Protein AF-A0A7S2AB24-F1 (afdb_monomer)

Secondary structure (DSSP, 8-state):
---------------------------PPPPP-----PPPPTTTHHHHHHHHHHHHHHHHHHHHHHS----TT-----S------TT--S-EEEEEE-STTSSHHHHHHHHHHHH--BEEESBGGGS-B-TTT--B-BSSTT-TT--EEES-BTTBPBPSSEEEEEE--SS--SS--HHHH---HHHHHHHHTEEEEEPPGGG-SSTT-EEEEE--STTEEEEEEEE--HHHHHHHHHHHHHHHHHHTT-HHHHHHS-SSHHHHHHHHHHHHS-HHHHHHHTT-TTS-HHHHHHHTT-TTHHHHHHHHHHHHHHHHHHHHTT--EEEEETTHHHH-HHHHHHHHHHHTT-----S-PPPP-TT---

Structure (mmCIF, N/CA/C/O backbone):
data_AF-A0A7S2AB24-F1
#
_entry.id   AF-A0A7S2AB24-F1
#
loop_
_atom_site.group_PDB
_atom_site.id
_atom_site.type_symbol
_atom_site.label_atom_id
_atom_site.label_alt_id
_atom_site.label_comp_id
_atom_site.label_asym_id
_atom_site.label_entity_id
_atom_site.label_seq_id
_atom_site.pdbx_PDB_ins_code
_atom_site.Cartn_x
_atom_site.Cartn_y
_atom_site.Cartn_z
_atom_site.occupancy
_atom_site.B_iso_or_equiv
_atom_site.auth_seq_id
_atom_site.auth_comp_id
_atom_site.auth_asym_id
_atom_site.auth_atom_id
_atom_site.pdbx_PDB_model_num
ATOM 1 N N . MET A 1 1 ? 54.469 40.241 -31.984 1.00 41.75 1 MET A N 1
ATOM 2 C CA . MET A 1 1 ? 53.320 40.675 -31.162 1.00 41.75 1 MET A CA 1
ATOM 3 C C . MET A 1 1 ? 52.350 39.513 -31.095 1.00 41.75 1 MET A C 1
ATOM 5 O O . MET A 1 1 ? 51.548 39.322 -31.994 1.00 41.75 1 MET A O 1
ATOM 9 N N . THR A 1 2 ? 52.522 38.675 -30.083 1.00 35.00 2 THR A N 1
ATOM 10 C CA . THR A 1 2 ? 51.755 37.452 -29.835 1.00 35.00 2 THR A CA 1
ATOM 11 C C . THR A 1 2 ? 51.445 37.469 -28.350 1.00 35.00 2 THR A C 1
ATOM 13 O O . THR A 1 2 ? 52.372 37.430 -27.543 1.00 35.00 2 THR A O 1
ATOM 16 N N . ALA A 1 3 ? 50.170 37.615 -28.002 1.00 33.69 3 ALA A N 1
ATOM 17 C CA . ALA A 1 3 ? 49.705 37.566 -26.627 1.00 33.69 3 ALA A CA 1
ATOM 18 C C . ALA A 1 3 ? 48.627 36.490 -26.521 1.00 33.69 3 ALA A C 1
ATOM 20 O O . ALA A 1 3 ? 47.534 36.600 -27.074 1.00 33.69 3 ALA A O 1
ATOM 21 N N . ASP A 1 4 ? 49.050 35.440 -25.840 1.00 35.59 4 ASP A N 1
ATOM 22 C CA . ASP A 1 4 ? 48.325 34.293 -25.335 1.00 35.59 4 ASP A CA 1
ATOM 23 C C . ASP A 1 4 ? 47.433 34.724 -24.155 1.00 35.59 4 ASP A C 1
ATOM 25 O O . ASP A 1 4 ? 47.842 35.545 -23.330 1.00 35.59 4 ASP A O 1
ATOM 29 N N . ALA A 1 5 ? 46.211 34.198 -24.072 1.00 34.75 5 ALA A N 1
ATOM 30 C CA . ALA A 1 5 ? 45.335 34.387 -22.917 1.00 34.75 5 ALA A CA 1
ATOM 31 C C . ALA A 1 5 ? 44.372 33.203 -22.781 1.00 34.75 5 ALA A C 1
ATOM 33 O O . ALA A 1 5 ? 43.212 33.227 -23.196 1.00 34.75 5 ALA A O 1
ATOM 34 N N . SER A 1 6 ? 44.888 32.161 -22.142 1.00 35.66 6 SER A N 1
ATOM 35 C CA . SER A 1 6 ? 44.135 31.070 -21.543 1.00 35.66 6 SER A CA 1
ATOM 36 C C . SER A 1 6 ? 43.173 31.587 -20.458 1.00 35.66 6 SER A C 1
ATOM 38 O O . SER A 1 6 ? 43.560 32.265 -19.506 1.00 35.66 6 SER A O 1
ATOM 40 N N . ARG A 1 7 ? 41.884 31.240 -20.565 1.00 33.69 7 ARG A N 1
ATOM 41 C CA . ARG A 1 7 ? 40.912 31.356 -19.464 1.00 33.69 7 ARG A CA 1
ATOM 42 C C . ARG A 1 7 ? 40.372 29.974 -19.123 1.00 33.69 7 ARG A C 1
ATOM 44 O O . ARG A 1 7 ? 39.563 29.406 -19.849 1.00 33.69 7 ARG A O 1
ATOM 51 N N . GLY A 1 8 ? 40.842 29.450 -17.992 1.00 30.25 8 GLY A N 1
ATOM 52 C CA . GLY A 1 8 ? 40.359 28.216 -17.384 1.00 30.25 8 GLY A CA 1
ATOM 53 C C . GLY A 1 8 ? 38.910 28.350 -16.914 1.00 30.25 8 GLY A C 1
ATOM 54 O O . GLY A 1 8 ? 38.596 29.141 -16.024 1.00 30.25 8 GLY A O 1
ATOM 55 N N . GLY A 1 9 ? 38.024 27.551 -17.506 1.00 30.45 9 GLY A N 1
ATOM 56 C CA . GLY A 1 9 ? 36.652 27.379 -17.045 1.00 30.45 9 GLY A CA 1
ATOM 57 C C . GLY A 1 9 ? 36.600 26.461 -15.824 1.00 30.45 9 GLY A C 1
ATOM 58 O O . GLY A 1 9 ? 36.839 25.259 -15.930 1.00 30.45 9 GLY A O 1
ATOM 59 N N . ARG A 1 10 ? 36.251 27.012 -14.657 1.00 30.80 10 ARG A N 1
ATOM 60 C CA . ARG A 1 10 ? 35.850 26.230 -13.476 1.00 30.80 10 ARG A CA 1
ATOM 61 C C . ARG A 1 10 ? 34.541 25.495 -13.780 1.00 30.80 10 ARG A C 1
ATOM 63 O O . ARG A 1 10 ? 33.471 26.098 -13.742 1.00 30.80 10 ARG A O 1
ATOM 70 N N . ARG A 1 11 ? 34.618 24.184 -14.020 1.00 33.00 11 ARG A N 1
ATOM 71 C CA . ARG A 1 11 ? 33.475 23.270 -13.890 1.00 33.00 11 ARG A CA 1
ATOM 72 C C . ARG A 1 11 ? 33.098 23.188 -12.407 1.00 33.00 11 ARG A C 1
ATOM 74 O O . ARG A 1 11 ? 33.853 22.633 -11.616 1.00 33.00 11 ARG A O 1
ATOM 81 N N . ARG A 1 12 ? 31.949 23.749 -12.020 1.00 34.03 12 ARG A N 1
ATOM 82 C CA . ARG A 1 12 ? 31.283 23.380 -10.763 1.00 34.03 12 ARG A CA 1
ATOM 83 C C . ARG A 1 12 ? 30.490 22.106 -11.035 1.00 34.03 12 ARG A C 1
ATOM 85 O O . ARG A 1 12 ? 29.458 22.162 -11.696 1.00 34.03 12 ARG A O 1
ATOM 92 N N . GLY A 1 13 ? 31.020 20.972 -10.584 1.00 30.39 13 GLY A N 1
ATOM 93 C CA . GLY A 1 13 ? 30.235 19.753 -10.423 1.00 30.39 13 GLY A CA 1
ATOM 94 C C . GLY A 1 13 ? 29.205 19.994 -9.325 1.00 30.39 13 GLY A C 1
ATOM 95 O O . GLY A 1 13 ? 29.573 20.376 -8.218 1.00 30.39 13 GLY A O 1
ATOM 96 N N . ASN A 1 14 ? 27.930 19.845 -9.668 1.00 31.27 14 ASN A N 1
ATOM 97 C CA . ASN A 1 14 ? 26.818 19.880 -8.728 1.00 31.27 14 ASN A CA 1
ATOM 98 C C . ASN A 1 14 ? 26.352 18.432 -8.546 1.00 31.27 14 ASN A C 1
ATOM 100 O O . ASN A 1 14 ? 25.356 18.010 -9.127 1.00 31.27 14 ASN A O 1
ATOM 104 N N . ASP A 1 15 ? 27.133 17.678 -7.780 1.00 33.81 15 ASP A N 1
ATOM 105 C CA . ASP A 1 15 ? 26.698 16.418 -7.191 1.00 33.81 15 ASP A CA 1
ATOM 106 C C . ASP A 1 15 ? 26.194 16.682 -5.768 1.00 33.81 15 ASP A C 1
ATOM 108 O O . ASP A 1 15 ? 26.673 17.588 -5.088 1.00 33.81 15 ASP A O 1
ATOM 112 N N . GLN A 1 16 ? 25.279 15.818 -5.325 1.00 26.83 16 GLN A N 1
ATOM 113 C CA . GLN A 1 16 ? 24.801 15.632 -3.948 1.00 26.83 16 GLN A CA 1
ATOM 114 C C . GLN A 1 16 ? 23.612 16.495 -3.497 1.00 26.83 16 GLN A C 1
ATOM 116 O O . GLN A 1 16 ? 23.711 17.343 -2.617 1.00 26.83 16 GLN A O 1
ATOM 121 N N . TYR A 1 17 ? 22.418 16.123 -3.966 1.00 30.14 17 TYR A N 1
ATOM 122 C CA . TYR A 1 17 ? 21.308 15.950 -3.023 1.00 30.14 17 TYR A CA 1
ATOM 123 C C . TYR A 1 17 ? 21.332 14.499 -2.543 1.00 30.14 17 TYR A C 1
ATOM 125 O O . TYR A 1 17 ? 20.733 13.614 -3.150 1.00 30.14 17 TYR A O 1
ATOM 133 N N . ALA A 1 18 ? 22.081 14.251 -1.469 1.00 26.05 18 ALA A N 1
ATOM 134 C CA . ALA A 1 18 ? 21.908 13.035 -0.694 1.00 26.05 18 ALA A CA 1
ATOM 135 C C . ALA A 1 18 ? 20.551 13.129 0.032 1.00 26.05 18 ALA A C 1
ATOM 137 O O . ALA A 1 18 ? 20.278 14.156 0.662 1.00 26.05 18 ALA A O 1
ATOM 138 N N . PRO A 1 19 ? 19.676 12.112 -0.043 1.00 28.16 19 PRO A N 1
ATOM 139 C CA . PRO A 1 19 ? 18.530 12.046 0.849 1.00 28.16 19 PRO A CA 1
ATOM 140 C C . PRO A 1 19 ? 19.052 11.968 2.285 1.00 28.16 19 PRO A C 1
ATOM 142 O O . PRO A 1 19 ? 19.913 11.141 2.582 1.00 28.16 19 PRO A O 1
ATOM 145 N N . VAL A 1 20 ? 18.546 12.838 3.162 1.00 25.62 20 VAL A N 1
ATOM 146 C CA . VAL A 1 20 ? 18.823 12.783 4.602 1.00 25.62 20 VAL A CA 1
ATOM 147 C C . VAL A 1 20 ? 18.409 11.393 5.096 1.00 25.62 20 VAL A C 1
ATOM 149 O O . VAL A 1 20 ? 17.220 11.067 5.032 1.00 25.62 20 VAL A O 1
ATOM 152 N N . PRO A 1 21 ? 19.344 10.546 5.558 1.00 25.00 21 PRO A N 1
ATOM 153 C CA . PRO A 1 21 ? 18.971 9.301 6.191 1.00 25.00 21 PRO A CA 1
ATOM 154 C C . PRO A 1 21 ? 18.402 9.656 7.564 1.00 25.00 21 PRO A C 1
ATOM 156 O O . PRO A 1 21 ? 19.099 10.204 8.414 1.00 25.00 21 PRO A O 1
ATOM 159 N N . LEU A 1 22 ? 17.127 9.351 7.796 1.00 27.42 22 LEU A N 1
ATOM 160 C CA . LEU A 1 22 ? 16.610 9.235 9.157 1.00 27.42 22 LEU A CA 1
ATOM 161 C C . LEU A 1 22 ? 17.201 7.949 9.756 1.00 27.42 22 LEU A C 1
ATOM 163 O O . LEU A 1 22 ? 16.581 6.887 9.717 1.00 27.42 22 LEU A O 1
ATOM 167 N N . SER A 1 23 ? 18.446 8.027 10.227 1.00 24.42 23 SER A N 1
ATOM 168 C CA . SER A 1 23 ? 19.046 7.014 11.092 1.00 24.42 23 SER A CA 1
ATOM 169 C C . SER A 1 23 ? 18.511 7.216 12.507 1.00 24.42 23 SER A C 1
ATOM 171 O O . SER A 1 23 ? 18.748 8.255 13.121 1.00 24.42 23 SER A O 1
ATOM 173 N N . PHE A 1 24 ? 17.774 6.228 13.002 1.00 32.47 24 PHE A N 1
ATOM 174 C CA . PHE A 1 24 ? 17.407 6.104 14.406 1.00 32.47 24 PHE A CA 1
ATOM 175 C C . PHE A 1 24 ? 18.359 5.094 15.044 1.00 32.47 24 PHE A C 1
ATOM 177 O O . PHE A 1 24 ? 18.167 3.894 14.865 1.00 32.47 24 PHE A O 1
ATOM 184 N N . ASP A 1 25 ? 19.355 5.597 15.767 1.00 28.02 25 ASP A N 1
ATOM 185 C CA . ASP A 1 25 ? 20.083 4.847 16.786 1.00 28.02 25 ASP A CA 1
ATOM 186 C C . ASP A 1 25 ? 19.692 5.433 18.146 1.00 28.02 25 ASP A C 1
ATOM 188 O O . ASP A 1 25 ? 19.727 6.650 18.332 1.00 28.02 25 ASP A O 1
ATOM 192 N N . GLY A 1 26 ? 19.315 4.564 19.083 1.00 28.84 26 GLY A N 1
ATOM 193 C CA . GLY A 1 26 ? 19.158 4.913 20.494 1.00 28.84 26 GLY A CA 1
ATOM 194 C C . GLY A 1 26 ? 17.727 4.843 21.012 1.00 28.84 26 GLY A C 1
ATOM 195 O O . GLY A 1 26 ? 17.044 5.857 21.091 1.00 28.84 26 GLY A O 1
ATOM 196 N N . PHE A 1 27 ? 17.314 3.655 21.455 1.00 30.20 27 PHE A N 1
ATOM 197 C CA . PHE A 1 27 ? 16.401 3.533 22.590 1.00 30.20 27 PHE A CA 1
ATOM 198 C C . PHE A 1 27 ? 16.855 2.363 23.458 1.00 30.20 27 PHE A C 1
ATOM 200 O O . PHE A 1 27 ? 16.601 1.198 23.153 1.00 30.20 27 PHE A O 1
ATOM 207 N N . ASP A 1 28 ? 17.561 2.715 24.530 1.00 31.20 28 ASP A N 1
ATOM 208 C CA . ASP A 1 28 ? 17.815 1.840 25.663 1.00 31.20 28 ASP A CA 1
ATOM 209 C C . ASP A 1 28 ? 16.526 1.624 26.462 1.00 31.20 28 ASP A C 1
ATOM 211 O O . ASP A 1 28 ? 15.709 2.525 26.667 1.00 31.20 28 ASP A O 1
ATOM 215 N N . ASN A 1 29 ? 16.374 0.384 26.907 1.00 33.16 29 ASN A N 1
ATOM 216 C CA . ASN A 1 29 ? 15.261 -0.162 27.668 1.00 33.16 29 ASN A CA 1
ATOM 217 C C . ASN A 1 29 ? 15.357 0.304 29.138 1.00 33.16 29 ASN A C 1
ATOM 219 O O . ASN A 1 29 ? 16.353 -0.036 29.786 1.00 33.16 29 ASN A O 1
ATOM 223 N N . PRO A 1 30 ? 14.379 1.019 29.733 1.00 36.97 30 PRO A N 1
ATOM 224 C CA . PR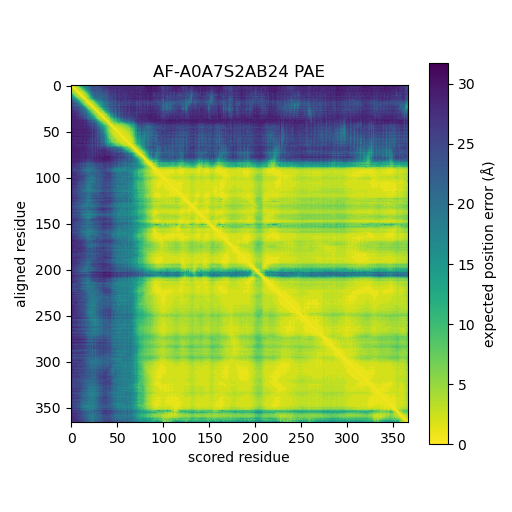O A 1 30 ? 14.367 1.206 31.172 1.00 36.97 30 PRO A CA 1
ATOM 225 C C . PRO A 1 30 ? 13.626 0.065 31.872 1.00 36.97 30 PRO A C 1
ATOM 227 O O . PRO A 1 30 ? 12.543 -0.371 31.485 1.00 36.97 30 PRO A O 1
ATOM 230 N N . ALA A 1 31 ? 14.277 -0.396 32.933 1.00 30.09 31 ALA A N 1
ATOM 231 C CA . ALA A 1 31 ? 13.913 -1.503 33.789 1.00 30.09 31 ALA A CA 1
ATOM 232 C C . ALA A 1 31 ? 12.520 -1.390 34.435 1.00 30.09 31 ALA A C 1
ATOM 234 O O . ALA A 1 31 ? 12.014 -0.313 34.750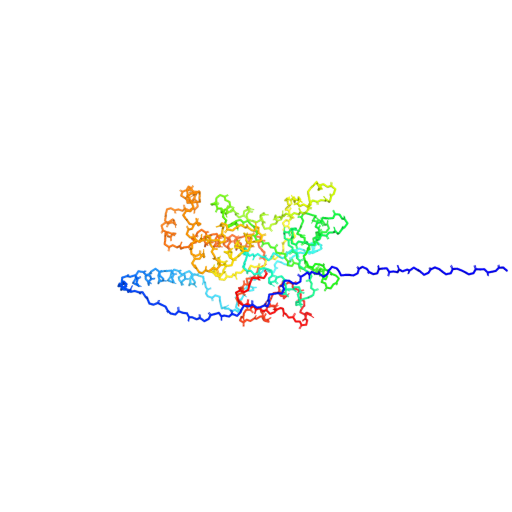 1.00 30.09 31 ALA A O 1
ATOM 235 N N . ALA A 1 32 ? 11.959 -2.571 34.691 1.00 32.56 32 ALA A N 1
ATOM 236 C CA . ALA A 1 32 ? 10.699 -2.811 35.370 1.00 32.56 32 ALA A CA 1
ATOM 237 C C . ALA A 1 32 ? 10.655 -2.225 36.792 1.00 32.56 32 ALA A C 1
ATOM 239 O O . ALA A 1 32 ? 11.527 -2.490 37.619 1.00 32.56 32 ALA A O 1
ATOM 240 N N . ALA A 1 33 ? 9.564 -1.523 37.104 1.00 32.28 33 ALA A N 1
ATOM 241 C CA . ALA A 1 33 ? 9.160 -1.199 38.466 1.00 32.28 33 ALA A CA 1
ATOM 242 C C . ALA A 1 33 ? 7.835 -1.909 38.781 1.00 32.28 33 ALA A C 1
ATOM 244 O O . ALA A 1 33 ? 6.785 -1.577 38.235 1.00 32.28 33 ALA A O 1
ATOM 245 N N . GLN A 1 34 ? 7.896 -2.901 39.671 1.00 35.62 34 GLN A N 1
ATOM 246 C CA . GLN A 1 34 ? 6.728 -3.557 40.256 1.00 35.62 34 GLN A CA 1
ATOM 247 C C . GLN A 1 34 ? 6.034 -2.615 41.249 1.00 35.62 34 GLN A C 1
ATOM 249 O O . GLN A 1 34 ? 6.667 -2.125 42.186 1.00 35.62 34 GLN A O 1
ATOM 254 N N . ARG A 1 35 ? 4.715 -2.433 41.115 1.00 33.94 35 ARG A N 1
ATOM 255 C CA . ARG A 1 35 ? 3.838 -2.042 42.229 1.00 33.94 35 ARG A CA 1
ATOM 256 C C . ARG A 1 35 ? 2.545 -2.846 42.183 1.00 33.94 35 ARG A C 1
ATOM 258 O O . ARG A 1 35 ? 1.879 -2.909 41.156 1.00 33.94 35 ARG A O 1
ATOM 265 N N . GLY A 1 36 ? 2.243 -3.478 43.315 1.00 35.31 36 GLY A N 1
ATOM 266 C CA . GLY A 1 36 ? 1.047 -4.277 43.536 1.00 35.31 36 GLY A CA 1
ATOM 267 C C . GLY A 1 36 ? -0.203 -3.429 43.769 1.00 35.31 36 GLY A C 1
ATOM 268 O O . GLY A 1 36 ? -0.140 -2.335 44.327 1.00 35.31 36 GLY A O 1
ATOM 269 N N . GLY A 1 37 ? -1.341 -3.988 43.367 1.00 32.69 37 GLY A N 1
ATOM 270 C CA . GLY A 1 37 ? -2.686 -3.495 43.641 1.00 32.69 37 GLY A CA 1
ATOM 271 C C . GLY A 1 37 ? -3.657 -4.676 43.663 1.00 32.69 37 GLY A C 1
ATOM 272 O O . GLY A 1 37 ? -3.516 -5.609 42.878 1.00 32.69 37 GLY A O 1
ATOM 273 N N . ALA A 1 38 ? -4.566 -4.668 44.635 1.00 35.28 38 ALA A N 1
ATOM 274 C CA . ALA A 1 38 ? -5.347 -5.809 45.100 1.00 35.28 38 ALA A CA 1
ATOM 275 C C . ALA A 1 38 ? -6.353 -6.380 44.081 1.00 35.28 38 ALA A C 1
ATOM 277 O O . ALA A 1 38 ? -6.929 -5.673 43.258 1.00 35.28 38 ALA A O 1
ATOM 278 N N . ALA A 1 39 ? -6.556 -7.694 44.196 1.00 37.94 39 ALA A N 1
ATOM 279 C CA . ALA A 1 39 ? -7.297 -8.553 43.286 1.00 37.94 39 ALA A CA 1
ATOM 280 C C . ALA A 1 39 ? -8.826 -8.433 43.407 1.00 37.94 39 ALA A C 1
ATOM 282 O O . ALA A 1 39 ? -9.387 -8.519 44.499 1.00 37.94 39 ALA A O 1
ATOM 283 N N . ALA A 1 40 ? -9.492 -8.378 42.252 1.00 44.94 40 ALA A N 1
ATOM 284 C CA . ALA A 1 40 ? -10.868 -8.831 42.075 1.00 44.94 40 ALA A CA 1
ATOM 285 C C . ALA A 1 40 ? -10.866 -10.266 41.505 1.00 44.94 40 ALA A C 1
ATOM 287 O O . ALA A 1 40 ? -9.966 -10.657 40.763 1.00 44.94 40 ALA A O 1
ATOM 288 N N . SER A 1 41 ? -11.861 -11.066 41.895 1.00 44.84 41 SER A N 1
ATOM 289 C CA . SER A 1 41 ? -11.969 -12.514 41.643 1.00 44.84 41 SER A CA 1
ATOM 290 C C . SER A 1 41 ? -11.874 -12.907 40.147 1.00 44.84 41 SER A C 1
ATOM 292 O O . SER A 1 41 ? -12.738 -12.512 39.363 1.00 44.84 41 SER A O 1
ATOM 294 N N . PRO A 1 42 ? -10.891 -13.738 39.730 1.00 45.16 42 PRO A N 1
ATOM 295 C CA . PRO A 1 42 ? -10.561 -13.979 38.317 1.00 45.16 42 PRO A CA 1
ATOM 296 C C . PRO A 1 42 ? -11.344 -15.123 37.641 1.00 45.16 42 PRO A C 1
ATOM 298 O O . PRO A 1 42 ? -11.078 -15.458 36.487 1.00 45.16 42 PRO A O 1
ATOM 301 N N . ARG A 1 43 ? -12.300 -15.767 38.324 1.00 42.53 43 ARG A N 1
ATOM 302 C CA . ARG A 1 43 ? -12.884 -17.030 37.823 1.00 42.53 43 ARG A CA 1
ATOM 303 C C . ARG A 1 43 ? -14.026 -16.879 36.814 1.00 42.53 43 ARG A C 1
ATOM 305 O O . ARG A 1 43 ? -14.243 -17.808 36.048 1.00 42.53 43 ARG A O 1
ATOM 312 N N . ALA A 1 44 ? -14.717 -15.740 36.763 1.00 41.56 44 ALA A N 1
ATOM 313 C CA . ALA A 1 44 ? -15.849 -15.558 35.844 1.00 41.56 44 ALA A CA 1
ATOM 314 C C . ALA A 1 44 ? -15.437 -14.976 34.476 1.00 41.56 44 ALA A C 1
ATOM 316 O O . ALA A 1 44 ? -15.986 -15.366 33.450 1.00 41.56 44 ALA A O 1
ATOM 317 N N . VAL A 1 45 ? -14.422 -14.105 34.444 1.00 46.94 45 VAL A N 1
ATOM 318 C CA . VAL A 1 45 ? -13.965 -13.432 33.211 1.00 46.94 45 VAL A CA 1
ATOM 319 C C . VAL A 1 45 ? -13.141 -14.371 32.316 1.00 46.94 45 VAL A C 1
ATOM 321 O O . VAL A 1 45 ? -13.250 -14.310 31.094 1.00 46.94 45 VAL A O 1
ATOM 324 N N . CYS A 1 46 ? -12.388 -15.313 32.899 1.00 45.81 46 CYS A N 1
ATOM 325 C CA . CYS A 1 46 ? -11.600 -16.276 32.120 1.00 45.81 46 CYS A CA 1
ATOM 326 C C . CYS A 1 46 ? -12.461 -17.265 31.321 1.00 45.81 46 CYS A C 1
ATOM 328 O O . CYS A 1 46 ? -12.033 -17.709 30.262 1.00 45.81 46 CYS A O 1
ATOM 330 N N . VAL A 1 47 ? -13.665 -17.612 31.794 1.00 48.25 47 VAL A N 1
ATOM 331 C CA . VAL A 1 47 ? -14.521 -18.595 31.108 1.00 48.25 47 VAL A CA 1
ATOM 332 C C . VAL A 1 47 ? -15.185 -17.972 29.879 1.00 48.25 47 VAL A C 1
ATOM 334 O O . VAL A 1 47 ? -15.177 -18.585 28.818 1.00 48.25 47 VAL A O 1
ATOM 337 N N . ALA A 1 48 ? -15.668 -16.729 29.971 1.00 48.38 48 ALA A N 1
ATOM 338 C CA . ALA A 1 48 ? -16.261 -16.032 28.827 1.00 48.38 48 ALA A CA 1
ATOM 339 C C . ALA A 1 48 ? -15.225 -15.721 27.727 1.00 48.38 48 ALA A C 1
ATOM 341 O O . ALA A 1 48 ? -15.493 -15.956 26.550 1.00 48.38 48 ALA A O 1
ATOM 342 N N . ALA A 1 49 ? -14.012 -15.295 28.104 1.00 50.22 49 ALA A N 1
ATOM 343 C CA . ALA A 1 49 ? -12.928 -15.051 27.150 1.00 50.22 49 ALA A CA 1
ATOM 344 C C . ALA A 1 49 ? -12.448 -16.339 26.453 1.00 50.22 49 ALA A C 1
ATOM 346 O O . ALA A 1 49 ? -12.146 -16.314 25.261 1.00 50.22 49 ALA A O 1
ATOM 347 N N . LEU A 1 50 ? -12.436 -17.481 27.159 1.00 48.97 50 LEU A N 1
ATOM 348 C CA . LEU A 1 50 ? -12.131 -18.777 26.544 1.00 48.97 50 LEU A CA 1
ATOM 349 C C . LEU A 1 50 ? -13.211 -19.212 25.550 1.00 48.97 50 LEU A C 1
ATOM 351 O O . LEU A 1 50 ? -12.864 -19.738 24.500 1.00 48.97 50 LEU A O 1
ATOM 355 N N . PHE A 1 51 ? -14.495 -18.984 25.838 1.00 50.09 51 PHE A N 1
ATOM 356 C CA . PHE A 1 51 ? -15.566 -19.360 24.912 1.00 50.09 51 PHE A CA 1
ATOM 357 C C . PHE A 1 51 ? -15.533 -18.531 23.628 1.00 50.09 51 PHE A C 1
ATOM 359 O O . PHE A 1 51 ? -15.593 -19.122 22.555 1.00 50.09 51 PHE A O 1
ATOM 366 N N . VAL A 1 52 ? -15.337 -17.210 23.720 1.00 56.78 52 VAL A N 1
ATOM 367 C CA . VAL A 1 52 ? -15.222 -16.336 22.540 1.00 56.78 52 VAL A CA 1
ATOM 368 C C . VAL A 1 52 ? -13.975 -16.678 21.721 1.00 56.78 52 VAL A C 1
ATOM 370 O O . VAL A 1 52 ? -14.069 -16.839 20.504 1.00 56.78 52 VAL A O 1
ATOM 373 N N . ALA A 1 53 ? -12.827 -16.894 22.375 1.00 51.84 53 ALA A N 1
ATOM 374 C CA . ALA A 1 53 ? -11.602 -17.312 21.697 1.00 51.84 53 ALA A CA 1
ATOM 375 C C . ALA A 1 53 ? -11.752 -18.686 21.024 1.00 51.84 53 ALA A C 1
ATOM 377 O O . ALA A 1 53 ? -11.321 -18.846 19.888 1.00 51.84 53 ALA A O 1
ATOM 378 N N . VAL A 1 54 ? -12.412 -19.656 21.667 1.00 62.41 54 VAL A N 1
ATOM 379 C CA . VAL A 1 54 ? -12.659 -20.987 21.089 1.00 62.41 54 VAL A CA 1
ATOM 380 C C . VAL A 1 54 ? -13.652 -20.920 19.931 1.00 62.41 54 VAL A C 1
ATOM 382 O O . VAL A 1 54 ? -13.434 -21.604 18.938 1.00 62.41 54 VAL A O 1
ATOM 385 N N . THR A 1 55 ? -14.691 -20.080 19.979 1.00 57.53 55 THR A N 1
ATOM 386 C CA . THR A 1 55 ? -15.604 -19.903 18.835 1.00 57.53 55 THR A CA 1
ATOM 387 C C . THR A 1 55 ? -14.962 -19.151 17.678 1.00 57.53 55 THR A C 1
ATOM 389 O O . THR A 1 55 ? -15.173 -19.533 16.533 1.00 57.53 55 THR A O 1
ATOM 392 N N . ILE A 1 56 ? -14.126 -18.142 17.939 1.00 58.22 56 ILE A N 1
ATOM 393 C CA . ILE A 1 56 ? -13.376 -17.446 16.883 1.00 58.22 56 ILE A CA 1
ATOM 394 C C . ILE A 1 56 ? -12.345 -18.395 16.267 1.00 58.22 56 ILE A C 1
ATOM 396 O O . ILE A 1 56 ? -12.232 -18.456 15.047 1.00 58.22 56 ILE A O 1
ATOM 400 N N . TRP A 1 57 ? -11.650 -19.198 17.080 1.00 60.09 57 TRP A N 1
ATOM 401 C CA . TRP A 1 57 ? -10.693 -20.188 16.587 1.00 60.09 57 TRP A CA 1
ATOM 402 C C . TRP A 1 57 ? -11.383 -21.344 15.856 1.00 60.09 57 TRP A C 1
ATOM 404 O O . TRP A 1 57 ? -10.878 -21.793 14.837 1.00 60.09 57 TRP A O 1
ATOM 414 N N . ALA A 1 58 ? -12.565 -21.783 16.297 1.00 52.47 58 ALA A N 1
ATOM 415 C CA . ALA A 1 58 ? -13.357 -22.805 15.615 1.00 52.47 58 ALA A CA 1
ATOM 416 C C . ALA A 1 58 ? -13.962 -22.290 14.302 1.00 52.47 58 ALA A C 1
ATOM 418 O O . ALA A 1 58 ? -13.931 -23.009 13.310 1.00 52.47 58 ALA A O 1
ATOM 419 N N . CYS A 1 59 ? -14.445 -21.046 14.247 1.00 49.91 59 CYS A N 1
ATOM 420 C CA . CYS A 1 59 ? -14.893 -20.425 13.000 1.00 49.91 59 CYS A CA 1
ATOM 421 C C . CYS A 1 59 ? -13.719 -20.180 12.045 1.00 49.91 59 CYS A C 1
ATOM 423 O O . CYS A 1 59 ? -13.844 -20.470 10.861 1.00 49.91 59 CYS A O 1
ATOM 425 N N . ALA A 1 60 ? -12.558 -19.743 12.544 1.00 48.91 60 ALA A N 1
ATOM 426 C CA . ALA A 1 60 ? -11.343 -19.610 11.744 1.00 48.91 60 ALA A CA 1
ATOM 427 C C . ALA A 1 60 ? -10.814 -20.972 11.266 1.00 48.91 60 ALA A C 1
ATOM 429 O O . ALA A 1 60 ? -10.373 -21.078 10.126 1.00 48.91 60 ALA A O 1
ATOM 430 N N . ALA A 1 61 ? -10.906 -22.025 12.082 1.00 46.00 61 ALA A N 1
ATOM 431 C CA . ALA A 1 61 ? -10.513 -23.386 11.723 1.00 46.00 61 ALA A CA 1
ATOM 432 C C . ALA A 1 61 ? -11.499 -24.037 10.745 1.00 46.00 61 ALA A C 1
ATOM 434 O O . ALA A 1 61 ? -11.067 -24.730 9.835 1.00 46.00 61 ALA A O 1
ATOM 435 N N . LEU A 1 62 ? -12.806 -23.785 10.873 1.00 45.81 62 LEU A N 1
ATOM 436 C CA . LEU A 1 62 ? -13.820 -24.244 9.919 1.00 45.81 62 LEU A CA 1
ATOM 437 C C . LEU A 1 62 ? -13.729 -23.480 8.594 1.00 45.81 62 LEU A C 1
ATOM 439 O O . LEU A 1 62 ? -13.852 -24.091 7.537 1.00 45.81 62 LEU A O 1
ATOM 443 N N . TYR A 1 63 ? -13.417 -22.182 8.628 1.00 47.84 63 TYR A N 1
ATOM 444 C CA . TYR A 1 63 ? -13.093 -21.405 7.430 1.00 47.84 63 TYR A CA 1
ATOM 445 C C . TYR A 1 63 ? -11.786 -21.901 6.786 1.00 47.84 63 TYR A C 1
ATOM 447 O O . TYR A 1 63 ? -11.728 -22.097 5.577 1.00 47.84 63 TYR A O 1
ATOM 455 N N . SER A 1 64 ? -10.775 -22.229 7.597 1.00 44.12 64 SER A N 1
ATOM 456 C CA . SER A 1 64 ? -9.502 -22.822 7.146 1.00 44.12 64 SER A CA 1
ATOM 457 C C . SER A 1 64 ? -9.607 -24.296 6.736 1.00 44.12 64 SER A C 1
ATOM 459 O O . SER A 1 64 ? -8.672 -24.815 6.140 1.00 44.12 64 SER A O 1
ATOM 461 N N . ALA A 1 65 ? -10.700 -24.989 7.066 1.00 43.38 65 ALA A N 1
ATOM 462 C CA . ALA A 1 65 ? -10.964 -26.365 6.644 1.00 43.38 65 ALA A CA 1
ATOM 463 C C . ALA A 1 65 ? -11.869 -26.424 5.402 1.00 43.38 65 ALA A C 1
ATOM 465 O O . ALA A 1 65 ? -11.769 -27.363 4.616 1.00 43.38 65 ALA A O 1
ATOM 466 N N . ALA A 1 66 ? -12.737 -25.423 5.209 1.00 44.19 66 ALA A N 1
ATOM 467 C CA . ALA A 1 66 ? -13.525 -25.245 3.989 1.00 44.19 66 ALA A CA 1
ATOM 468 C C . ALA A 1 66 ? -12.682 -24.676 2.833 1.00 44.19 66 ALA A C 1
ATOM 470 O O . ALA A 1 66 ? -12.932 -24.979 1.667 1.00 44.19 66 ALA A O 1
ATOM 471 N N . VAL A 1 67 ? -11.645 -23.901 3.154 1.00 45.91 67 VAL A N 1
ATOM 472 C CA . VAL A 1 67 ? -10.552 -23.575 2.238 1.00 45.91 67 VAL A CA 1
ATOM 473 C C . VAL A 1 67 ? -9.558 -24.729 2.312 1.00 45.91 67 VAL A C 1
ATOM 475 O O . VAL A 1 67 ? -8.875 -24.889 3.314 1.00 45.91 67 VAL A O 1
ATOM 478 N N . SER A 1 68 ? -9.515 -25.576 1.281 1.00 38.00 68 SER A N 1
ATOM 479 C CA . SER A 1 68 ? -8.583 -26.710 1.194 1.00 38.00 68 SER A CA 1
ATOM 480 C C . SER A 1 68 ? -7.183 -26.300 1.682 1.00 38.00 68 SER A C 1
ATOM 482 O O . SER A 1 68 ? -6.700 -25.255 1.234 1.00 38.00 68 SER A O 1
ATOM 484 N N . PRO A 1 69 ? -6.513 -27.074 2.562 1.00 39.75 69 PRO A N 1
ATOM 485 C CA . PRO A 1 69 ? -5.185 -26.733 3.048 1.00 39.75 69 PRO A CA 1
ATOM 486 C C . PRO A 1 69 ? -4.210 -26.825 1.875 1.00 39.75 69 PRO A C 1
ATOM 488 O O . PRO A 1 69 ? -3.643 -27.878 1.583 1.00 39.75 69 PRO A O 1
ATOM 491 N N . HIS A 1 70 ? -4.034 -25.713 1.164 1.00 40.31 70 HIS A N 1
ATOM 492 C CA . HIS A 1 70 ? -2.902 -25.533 0.281 1.00 40.31 70 HIS A CA 1
ATOM 493 C C . HIS A 1 70 ? -1.668 -25.646 1.161 1.00 40.31 70 HIS A C 1
ATOM 495 O O . HIS A 1 70 ? -1.458 -24.847 2.076 1.00 40.31 70 HIS A O 1
ATOM 501 N N . ARG A 1 71 ? -0.870 -26.689 0.917 1.00 39.94 71 ARG A N 1
ATOM 502 C CA . ARG A 1 71 ? 0.459 -26.801 1.507 1.00 39.94 71 ARG A CA 1
ATOM 503 C C . ARG A 1 71 ? 1.178 -25.464 1.314 1.00 39.94 71 ARG A C 1
ATOM 505 O O . ARG A 1 71 ? 1.183 -24.966 0.186 1.00 39.94 71 ARG A O 1
ATOM 512 N N . PRO A 1 72 ? 1.830 -24.907 2.345 1.00 41.38 72 PRO A N 1
ATOM 513 C CA . PRO A 1 72 ? 2.780 -23.821 2.154 1.00 41.38 72 PRO A CA 1
ATOM 514 C C . PRO A 1 72 ? 3.928 -24.363 1.286 1.00 41.38 72 PRO A C 1
ATOM 516 O O . PRO A 1 72 ? 4.814 -25.066 1.762 1.00 41.38 72 PRO A O 1
ATOM 519 N N . GLY A 1 73 ? 3.821 -24.155 -0.027 1.00 41.72 73 GLY A N 1
ATOM 520 C CA . GLY A 1 73 ? 4.664 -24.777 -1.052 1.00 41.72 73 GLY A CA 1
ATOM 521 C C . GLY A 1 73 ? 3.911 -25.084 -2.348 1.00 41.72 73 GLY A C 1
ATOM 522 O O . GLY A 1 73 ? 4.466 -24.892 -3.426 1.00 41.72 73 GLY A O 1
ATOM 523 N N . ASP A 1 74 ? 2.627 -25.436 -2.260 1.00 40.12 74 ASP A N 1
ATOM 524 C CA . ASP A 1 74 ? 1.737 -25.540 -3.416 1.00 40.12 74 ASP A CA 1
ATOM 525 C C . ASP A 1 74 ? 1.067 -24.184 -3.633 1.00 40.12 74 ASP A C 1
ATOM 527 O O . ASP A 1 74 ? -0.138 -24.010 -3.439 1.00 40.12 74 ASP A O 1
ATOM 531 N N . VAL A 1 75 ? 1.865 -23.196 -4.059 1.00 49.88 75 VAL A N 1
ATOM 532 C CA . VAL A 1 75 ? 1.303 -22.132 -4.893 1.00 49.88 75 VAL A CA 1
ATOM 533 C C . VAL A 1 75 ? 0.661 -22.882 -6.044 1.00 49.88 75 VAL A C 1
ATOM 535 O O . VAL A 1 75 ? 1.375 -23.507 -6.831 1.00 49.88 75 VAL A O 1
ATOM 538 N N . SER A 1 76 ? -0.671 -22.900 -6.089 1.00 43.59 76 SER A N 1
ATOM 539 C CA . SER A 1 76 ? -1.404 -23.457 -7.211 1.00 43.59 76 SER A CA 1
ATOM 540 C C . SER A 1 76 ? -0.979 -22.680 -8.449 1.00 43.59 76 SER A C 1
ATOM 542 O O . SER A 1 76 ? -1.540 -21.652 -8.807 1.00 43.59 76 SER A O 1
ATOM 544 N N . SER A 1 77 ? 0.058 -23.190 -9.104 1.00 46.59 77 SER A N 1
ATOM 545 C CA . SER A 1 77 ? 0.527 -22.818 -10.430 1.00 46.59 77 SER A CA 1
ATOM 546 C C . SER A 1 77 ? -0.469 -23.264 -11.502 1.00 46.59 77 SER A C 1
ATOM 548 O O . SER A 1 77 ? -0.147 -23.254 -12.689 1.00 46.59 77 SER A O 1
ATOM 550 N N . SER A 1 78 ? -1.689 -23.651 -11.100 1.00 40.59 78 SER A N 1
ATOM 551 C CA . SER A 1 78 ? -2.787 -24.009 -11.976 1.00 40.59 78 SER A CA 1
ATOM 552 C C . SER A 1 78 ? -3.184 -22.801 -12.826 1.00 40.59 78 SER A C 1
ATOM 554 O O . SER A 1 78 ? -4.034 -21.994 -12.460 1.00 40.59 78 SER A O 1
ATOM 556 N N . ALA A 1 79 ? -2.532 -22.720 -13.981 1.00 44.22 79 ALA A N 1
ATOM 557 C CA . ALA A 1 79 ? -3.031 -22.159 -15.223 1.00 44.22 79 ALA A CA 1
ATOM 558 C C . ALA A 1 79 ? -3.484 -20.688 -15.182 1.00 44.22 79 ALA A C 1
ATOM 560 O O . ALA A 1 79 ? -4.607 -20.365 -15.549 1.00 44.22 79 ALA A O 1
ATOM 561 N N . PHE A 1 80 ? -2.561 -19.773 -14.884 1.00 49.72 80 PHE A N 1
ATOM 562 C CA . PHE A 1 80 ? -2.630 -18.413 -15.437 1.00 49.72 80 PHE A CA 1
ATOM 563 C C . PHE A 1 80 ? -1.513 -18.214 -16.466 1.00 49.72 80 PHE A C 1
ATOM 565 O O . PHE A 1 80 ? -0.650 -17.352 -16.343 1.00 49.72 80 PHE A O 1
ATOM 572 N N . THR A 1 81 ? -1.534 -19.055 -17.501 1.00 48.31 81 THR A N 1
ATOM 573 C CA . THR A 1 81 ? -0.731 -18.924 -18.728 1.00 48.31 81 THR A CA 1
ATOM 574 C C . THR A 1 81 ? -1.483 -18.121 -19.789 1.00 48.31 81 THR A C 1
ATOM 576 O O . THR A 1 81 ? -1.412 -18.439 -20.975 1.00 48.31 81 THR A O 1
ATOM 579 N N . ALA A 1 82 ? -2.256 -17.106 -19.395 1.00 56.62 82 ALA A N 1
ATOM 580 C CA . ALA A 1 82 ? -2.623 -16.096 -20.373 1.00 56.62 82 ALA A CA 1
ATOM 581 C C . ALA A 1 82 ? -1.333 -15.331 -20.658 1.00 56.62 82 ALA A C 1
ATOM 583 O O . ALA A 1 82 ? -0.965 -14.425 -19.907 1.00 56.62 82 ALA A O 1
ATOM 584 N N . ASP A 1 83 ? -0.598 -15.790 -21.675 1.00 59.62 83 ASP A N 1
ATOM 585 C CA . ASP A 1 83 ? 0.566 -15.069 -22.145 1.00 59.62 83 ASP A CA 1
ATOM 586 C C . ASP A 1 83 ? 0.091 -13.644 -22.447 1.00 59.62 83 ASP A C 1
ATOM 588 O O . ASP A 1 83 ? -0.894 -13.454 -23.169 1.00 59.62 83 ASP A O 1
ATOM 592 N N . PRO A 1 84 ? 0.706 -12.645 -21.805 1.00 65.06 84 PRO A N 1
ATOM 593 C CA . PRO A 1 84 ? 0.279 -11.265 -21.930 1.00 65.06 84 PRO A CA 1
ATOM 594 C C . PRO A 1 84 ? 0.299 -10.882 -23.402 1.00 65.06 84 PRO A C 1
ATOM 596 O O . PRO A 1 84 ? 1.265 -11.215 -24.092 1.00 65.06 84 PRO A O 1
ATOM 599 N N . ASP A 1 85 ? -0.744 -10.174 -23.842 1.00 70.00 85 ASP A N 1
ATOM 600 C CA . ASP A 1 85 ? -0.942 -9.779 -25.236 1.00 70.00 85 ASP A CA 1
ATOM 601 C C . ASP A 1 85 ? 0.398 -9.355 -25.871 1.00 70.00 85 ASP A C 1
ATOM 603 O O . ASP A 1 85 ? 1.009 -8.372 -25.428 1.00 70.00 85 ASP A O 1
ATOM 607 N N . PRO A 1 86 ? 0.914 -10.107 -26.861 1.00 72.06 86 PRO A N 1
ATOM 608 C CA . PRO A 1 86 ? 2.203 -9.808 -27.467 1.00 72.06 86 PRO A CA 1
ATOM 609 C C . PRO A 1 86 ? 2.210 -8.451 -28.181 1.00 72.06 86 PRO A C 1
ATOM 611 O O . PRO A 1 86 ? 3.288 -7.904 -28.405 1.00 72.06 86 PRO A O 1
ATOM 614 N N . SER A 1 87 ? 1.043 -7.872 -28.492 1.00 75.25 87 SER A N 1
ATOM 615 C CA . SER A 1 87 ? 0.947 -6.523 -29.053 1.00 75.25 87 SER A CA 1
ATOM 616 C C . SER A 1 87 ? 1.142 -5.406 -28.023 1.00 75.25 87 SER A C 1
ATOM 618 O O . SER A 1 87 ? 1.354 -4.254 -28.406 1.00 75.25 87 SER A O 1
ATOM 620 N N . MET A 1 88 ? 1.135 -5.713 -26.719 1.00 77.62 88 MET A N 1
ATOM 621 C CA . MET A 1 88 ? 1.377 -4.707 -25.692 1.00 77.62 88 MET A CA 1
ATOM 622 C C . MET A 1 88 ? 2.851 -4.296 -25.665 1.00 77.62 88 MET A C 1
ATOM 624 O O . MET A 1 88 ? 3.700 -4.951 -25.048 1.00 77.62 88 MET A O 1
ATOM 628 N N . THR A 1 89 ? 3.139 -3.156 -26.287 1.00 83.75 89 THR A N 1
ATOM 629 C CA . THR A 1 89 ? 4.457 -2.524 -26.271 1.00 83.75 89 THR A CA 1
ATOM 630 C C . THR A 1 89 ? 4.680 -1.722 -24.983 1.00 83.75 89 THR A C 1
ATOM 632 O O . THR A 1 89 ? 3.795 -1.029 -24.466 1.00 83.75 89 THR A O 1
ATOM 635 N N . GLY A 1 90 ? 5.904 -1.784 -24.458 1.00 90.12 90 GLY A N 1
ATOM 636 C CA . GLY A 1 90 ? 6.355 -0.993 -23.310 1.00 90.12 90 GLY A CA 1
ATOM 637 C C . GLY A 1 90 ? 6.185 -1.665 -21.944 1.00 90.12 90 GLY A C 1
ATOM 638 O O . GLY A 1 90 ? 5.857 -2.844 -21.824 1.00 90.12 90 GLY A O 1
ATOM 639 N N . ARG A 1 91 ? 6.438 -0.880 -20.892 1.00 95.06 91 ARG A N 1
ATOM 640 C CA . ARG A 1 91 ? 6.487 -1.352 -19.500 1.00 95.06 91 ARG A CA 1
ATOM 641 C C . ARG A 1 91 ? 5.102 -1.701 -18.969 1.00 95.06 91 ARG A C 1
ATOM 643 O O . ARG A 1 91 ? 4.125 -1.018 -19.275 1.00 95.06 91 ARG A O 1
ATOM 650 N N . ARG A 1 92 ? 5.036 -2.739 -18.145 1.00 95.94 92 ARG A N 1
ATOM 651 C CA . ARG A 1 92 ? 3.813 -3.311 -17.581 1.00 95.94 92 ARG A CA 1
ATOM 652 C C . ARG A 1 92 ? 3.765 -3.064 -16.084 1.00 95.94 92 ARG A C 1
ATOM 654 O O . ARG A 1 92 ? 4.770 -3.204 -15.384 1.00 95.94 92 ARG A O 1
ATOM 661 N N . VAL A 1 93 ? 2.586 -2.708 -15.599 1.00 97.94 93 VAL A N 1
ATOM 662 C CA . VAL A 1 93 ? 2.334 -2.433 -14.189 1.00 97.94 93 VAL A CA 1
ATOM 663 C C . VAL A 1 93 ? 2.083 -3.748 -13.461 1.00 97.94 93 VAL A C 1
ATOM 665 O O . VAL A 1 93 ? 1.212 -4.530 -13.847 1.00 97.94 93 VAL A O 1
ATOM 668 N N . VAL A 1 94 ? 2.841 -3.967 -12.387 1.00 98.50 94 VAL A N 1
ATOM 669 C CA . VAL A 1 94 ? 2.561 -5.001 -11.389 1.00 98.50 94 VAL A CA 1
ATOM 670 C C . VAL A 1 94 ? 2.125 -4.305 -10.118 1.00 98.50 94 VAL A C 1
ATOM 672 O O . VAL A 1 94 ? 2.942 -3.641 -9.482 1.00 98.50 94 VAL A O 1
ATOM 675 N N . TRP A 1 95 ? 0.854 -4.408 -9.742 1.00 98.75 95 TRP A N 1
ATOM 676 C CA . TRP A 1 95 ? 0.406 -3.780 -8.502 1.00 98.75 95 TRP A CA 1
ATOM 677 C C . TRP A 1 95 ? 1.067 -4.438 -7.299 1.00 98.75 95 TRP A C 1
ATOM 679 O O . TRP A 1 95 ? 1.004 -5.646 -7.154 1.00 98.75 95 TRP A O 1
ATOM 689 N N . LEU A 1 96 ? 1.663 -3.648 -6.414 1.00 98.75 96 LEU A N 1
ATOM 690 C CA . LEU A 1 96 ? 1.941 -4.044 -5.040 1.00 98.75 96 LEU A CA 1
ATOM 691 C C . LEU A 1 96 ? 0.774 -3.538 -4.196 1.00 98.75 96 LEU A C 1
ATOM 693 O O . LEU A 1 96 ? 0.757 -2.371 -3.796 1.00 98.75 96 LEU A O 1
ATOM 697 N N . MET A 1 97 ? -0.213 -4.413 -4.018 1.00 98.50 97 MET A N 1
ATOM 698 C CA . MET A 1 97 ? -1.462 -4.163 -3.313 1.00 98.50 97 MET A CA 1
ATOM 699 C C . MET A 1 97 ? -1.295 -4.521 -1.843 1.00 98.50 97 MET A C 1
ATOM 701 O O . MET A 1 97 ? -0.867 -5.620 -1.503 1.00 98.50 97 MET A O 1
ATOM 705 N N . SER A 1 98 ? -1.658 -3.594 -0.967 1.00 98.06 98 SER A N 1
ATOM 706 C CA . SER A 1 98 ? -1.619 -3.798 0.477 1.00 98.06 98 SER A CA 1
ATOM 707 C C . SER A 1 98 ? -2.567 -2.832 1.163 1.00 98.06 98 SER A C 1
ATOM 709 O O . SER A 1 98 ? -2.566 -1.643 0.817 1.00 98.06 98 SER A O 1
ATOM 711 N N . PHE A 1 99 ? -3.252 -3.269 2.220 1.00 97.81 99 PHE A N 1
ATOM 712 C CA . PHE A 1 99 ? -3.848 -2.320 3.156 1.00 97.81 99 PHE A CA 1
ATOM 713 C C . PHE A 1 99 ? -2.725 -1.428 3.724 1.00 97.81 99 PHE A C 1
ATOM 715 O O . PHE A 1 99 ? -1.598 -1.923 3.887 1.00 97.81 99 PHE A O 1
ATOM 722 N N . PRO A 1 100 ? -2.931 -0.113 3.940 1.00 95.69 100 PRO A N 1
ATOM 723 C CA . PRO A 1 100 ? -1.845 0.779 4.342 1.00 95.69 100 PRO A CA 1
ATOM 724 C C . PRO A 1 100 ? -1.079 0.271 5.560 1.00 95.69 100 PRO A C 1
ATOM 726 O O . PRO A 1 100 ? -1.653 -0.377 6.430 1.00 95.69 100 PRO A O 1
ATOM 729 N N . ASN A 1 101 ? 0.219 0.579 5.606 1.00 94.81 101 ASN A N 1
ATOM 730 C CA . ASN A 1 101 ? 1.127 0.191 6.692 1.00 94.81 101 ASN A CA 1
ATOM 731 C C . ASN A 1 101 ? 1.385 -1.324 6.836 1.00 94.81 101 ASN A C 1
ATOM 733 O O . ASN A 1 101 ? 1.979 -1.745 7.827 1.00 94.81 101 ASN A O 1
ATOM 737 N N . SER A 1 102 ? 1.069 -2.140 5.821 1.00 95.50 102 SER A N 1
ATOM 738 C CA . SER A 1 102 ? 1.443 -3.572 5.802 1.00 95.50 102 SER A CA 1
ATOM 739 C C . SER A 1 102 ? 2.825 -3.864 5.202 1.00 95.50 102 SER A C 1
ATOM 741 O O . SER A 1 102 ? 3.105 -5.004 4.864 1.00 95.50 102 SER A O 1
ATOM 743 N N . GLY A 1 103 ? 3.696 -2.856 5.049 1.00 95.69 103 GLY A N 1
ATOM 744 C CA . GLY A 1 103 ? 5.093 -3.085 4.650 1.00 95.69 103 GLY A CA 1
ATOM 745 C C . GLY A 1 103 ? 5.435 -2.881 3.170 1.00 95.69 103 GLY A C 1
ATOM 746 O O . GLY A 1 103 ? 6.485 -3.329 2.703 1.00 95.69 103 GLY A O 1
ATOM 747 N N . THR A 1 104 ? 4.607 -2.157 2.411 1.00 96.44 104 THR A N 1
ATOM 748 C CA . THR A 1 104 ? 4.899 -1.846 0.997 1.00 96.44 104 THR A CA 1
ATOM 749 C C . THR A 1 104 ? 6.193 -1.056 0.799 1.00 96.44 104 THR A C 1
ATOM 751 O O . THR A 1 104 ? 6.866 -1.241 -0.211 1.00 96.44 104 THR A O 1
ATOM 754 N N . SER A 1 105 ? 6.552 -0.174 1.742 1.00 95.00 105 SER A N 1
ATOM 755 C CA . SER A 1 105 ? 7.797 0.608 1.679 1.00 95.00 105 SER A CA 1
ATOM 756 C C . SER A 1 105 ? 9.020 -0.304 1.750 1.00 95.00 105 SER A C 1
ATOM 758 O O . SER A 1 105 ? 9.918 -0.196 0.912 1.00 95.00 105 SER A O 1
ATOM 760 N N . TYR A 1 106 ? 9.018 -1.239 2.709 1.00 96.69 106 TYR A N 1
ATOM 761 C CA . TYR A 1 106 ? 10.064 -2.247 2.862 1.00 96.69 106 TYR A CA 1
ATOM 762 C C . TYR A 1 106 ? 10.129 -3.159 1.637 1.00 96.69 106 TYR A C 1
ATOM 764 O O . TYR A 1 106 ? 11.185 -3.279 1.023 1.00 96.69 106 TYR A O 1
ATOM 772 N N . THR A 1 107 ? 8.986 -3.695 1.205 1.00 97.75 107 THR A N 1
ATOM 773 C CA . THR A 1 107 ? 8.880 -4.559 0.017 1.00 97.75 107 THR A CA 1
ATOM 774 C C . THR A 1 107 ? 9.441 -3.877 -1.236 1.00 97.75 107 THR A C 1
ATOM 776 O O . THR A 1 107 ? 10.246 -4.458 -1.963 1.00 97.75 107 THR A O 1
ATOM 779 N N . GLY A 1 108 ? 9.089 -2.607 -1.463 1.00 97.19 108 GLY A N 1
ATOM 780 C CA . GLY A 1 108 ? 9.639 -1.824 -2.569 1.00 97.19 108 GLY A CA 1
ATOM 781 C C . GLY A 1 108 ? 11.138 -1.567 -2.434 1.00 97.19 108 GLY A C 1
ATOM 782 O O . GLY A 1 108 ? 11.869 -1.645 -3.418 1.00 97.19 108 GLY A O 1
ATOM 783 N N . LYS A 1 109 ? 11.628 -1.294 -1.219 1.00 95.88 109 LYS A N 1
ATOM 784 C CA . LYS A 1 109 ? 13.063 -1.123 -0.949 1.00 95.88 109 LYS A CA 1
ATOM 785 C C . LYS A 1 109 ? 13.847 -2.404 -1.231 1.00 95.88 109 LYS A C 1
ATOM 787 O O . LYS A 1 109 ? 14.896 -2.327 -1.861 1.00 95.88 109 LYS A O 1
ATOM 792 N N . VAL A 1 110 ? 13.327 -3.552 -0.808 1.00 96.88 110 VAL A N 1
ATOM 793 C CA . VAL A 1 110 ? 13.896 -4.878 -1.067 1.00 96.88 110 VAL A CA 1
ATOM 794 C C . VAL A 1 110 ? 14.026 -5.131 -2.566 1.00 96.88 110 VAL A C 1
ATOM 796 O O . VAL A 1 110 ? 15.118 -5.449 -3.024 1.00 96.88 110 VAL A O 1
ATOM 799 N N . VAL A 1 111 ? 12.967 -4.899 -3.354 1.00 97.19 111 VAL A N 1
ATOM 800 C CA . VAL A 1 111 ? 13.044 -5.054 -4.818 1.00 97.19 111 VAL A CA 1
ATOM 801 C C . VAL A 1 111 ? 14.122 -4.152 -5.408 1.00 97.19 111 VAL A C 1
ATOM 803 O O . VAL A 1 111 ? 14.958 -4.639 -6.170 1.00 97.19 111 VAL A O 1
ATOM 806 N N . ARG A 1 112 ? 14.157 -2.868 -5.027 1.00 96.00 112 ARG A N 1
ATOM 807 C CA . ARG A 1 112 ? 15.166 -1.931 -5.543 1.00 96.00 112 ARG A CA 1
ATOM 808 C C . ARG A 1 112 ? 16.586 -2.373 -5.215 1.00 96.00 112 ARG A C 1
ATOM 810 O O . ARG A 1 112 ? 17.420 -2.445 -6.109 1.00 96.00 112 ARG A O 1
ATOM 817 N N . MET A 1 113 ? 16.851 -2.707 -3.955 1.00 95.62 113 MET A N 1
ATOM 818 C CA . MET A 1 113 ? 18.195 -3.064 -3.503 1.00 95.62 113 MET A CA 1
ATOM 819 C C . MET A 1 113 ? 18.663 -4.412 -4.051 1.00 95.62 113 MET A C 1
ATOM 821 O O . MET A 1 113 ? 19.821 -4.532 -4.429 1.00 95.62 113 MET A O 1
ATOM 825 N N . SER A 1 114 ? 17.785 -5.412 -4.144 1.00 96.56 114 SER A N 1
ATOM 826 C CA . SER A 1 114 ? 18.166 -6.748 -4.611 1.00 96.56 114 SER A CA 1
ATOM 827 C C . SER A 1 114 ? 18.262 -6.853 -6.137 1.00 96.56 114 SER A C 1
ATOM 829 O O . SER A 1 114 ? 19.051 -7.655 -6.632 1.00 96.56 114 SER A O 1
ATOM 831 N N . SER A 1 115 ? 17.509 -6.050 -6.900 1.00 96.69 115 SER A N 1
ATOM 832 C CA . SER A 1 115 ? 17.523 -6.092 -8.377 1.00 96.69 115 SER A CA 1
ATOM 833 C C . SER A 1 115 ? 18.243 -4.922 -9.052 1.00 96.69 115 SER A C 1
ATOM 835 O O . SER A 1 115 ? 18.435 -4.959 -10.264 1.00 96.69 115 SER A O 1
ATOM 837 N N . HIS A 1 116 ? 18.615 -3.880 -8.299 1.00 96.12 116 HIS A N 1
ATOM 838 C CA . HIS A 1 116 ? 19.069 -2.592 -8.843 1.00 96.12 116 HIS A CA 1
ATOM 839 C C . HIS A 1 116 ? 18.098 -2.008 -9.889 1.00 96.12 116 HIS A C 1
ATOM 841 O O . HIS A 1 116 ? 18.509 -1.331 -10.823 1.00 96.12 116 HIS A O 1
ATOM 847 N N . MET A 1 117 ? 16.796 -2.264 -9.750 1.00 97.12 117 MET A N 1
ATOM 848 C CA . MET A 1 117 ? 15.763 -1.680 -10.608 1.00 97.12 117 MET A CA 1
ATOM 849 C C . MET A 1 117 ? 14.913 -0.698 -9.812 1.00 97.12 117 MET A C 1
ATOM 851 O O . MET A 1 117 ? 14.665 -0.901 -8.628 1.00 97.12 117 MET A O 1
ATOM 855 N N . SER A 1 118 ? 14.426 0.359 -10.451 1.00 97.19 118 SER A N 1
ATOM 856 C CA . SER A 1 118 ? 13.445 1.265 -9.849 1.00 97.19 118 SER A CA 1
ATOM 857 C C . SER A 1 118 ? 12.052 0.637 -9.783 1.00 97.19 118 SER A C 1
ATOM 859 O O . SER A 1 118 ? 11.711 -0.302 -10.504 1.00 97.19 118 SER A O 1
ATOM 861 N N . THR A 1 119 ? 11.232 1.186 -8.890 1.00 97.81 119 THR A N 1
ATOM 862 C CA . THR A 1 119 ? 9.821 0.825 -8.722 1.00 97.81 119 THR A CA 1
ATOM 863 C C . THR A 1 119 ? 8.941 1.979 -9.202 1.00 97.81 119 THR A C 1
ATOM 865 O O . THR A 1 119 ? 9.432 3.024 -9.625 1.00 97.81 119 THR A O 1
ATOM 868 N N . ALA A 1 120 ? 7.629 1.829 -9.104 1.00 98.00 120 ALA A N 1
ATOM 869 C CA . ALA A 1 120 ? 6.666 2.889 -9.359 1.00 98.00 120 ALA A CA 1
ATOM 870 C C . ALA A 1 120 ? 5.660 3.013 -8.204 1.00 98.00 120 ALA A C 1
ATOM 872 O O . ALA A 1 120 ? 5.617 2.194 -7.283 1.00 98.00 120 ALA A O 1
ATOM 873 N N . THR A 1 121 ? 4.854 4.066 -8.236 1.00 97.88 121 THR A N 1
ATOM 874 C CA . THR A 1 121 ? 3.824 4.359 -7.239 1.00 97.88 121 THR A CA 1
ATOM 875 C C . THR A 1 121 ? 2.651 5.078 -7.893 1.00 97.88 121 THR A C 1
ATOM 877 O O . THR A 1 121 ? 2.826 5.862 -8.829 1.00 97.88 121 THR A O 1
ATOM 880 N N . THR A 1 122 ? 1.439 4.839 -7.402 1.00 97.19 122 THR A N 1
ATOM 881 C CA . THR A 1 122 ? 0.271 5.656 -7.764 1.00 97.19 122 THR A CA 1
ATOM 882 C C . THR A 1 122 ? 0.230 6.975 -6.983 1.00 97.19 122 THR A C 1
ATOM 884 O O . THR A 1 122 ? -0.570 7.859 -7.277 1.00 97.19 122 THR A O 1
ATOM 887 N N . TYR A 1 123 ? 1.125 7.166 -6.012 1.00 94.56 123 TYR A N 1
ATOM 888 C CA . TYR A 1 123 ? 1.192 8.356 -5.170 1.00 94.56 123 TYR A CA 1
ATOM 889 C C . TYR A 1 123 ? 2.291 9.299 -5.654 1.00 94.56 123 TYR A C 1
ATOM 891 O O . TYR A 1 123 ? 3.450 9.146 -5.291 1.00 94.56 123 TYR A O 1
ATOM 899 N N . GLY A 1 124 ? 1.945 10.323 -6.435 1.00 90.81 124 GLY A N 1
ATOM 900 C CA . GLY A 1 124 ? 2.914 11.283 -6.976 1.00 90.81 124 GLY A CA 1
ATOM 901 C C . GLY A 1 124 ? 3.724 12.033 -5.913 1.00 90.81 124 GLY A C 1
ATOM 902 O O . GLY A 1 124 ? 4.856 12.416 -6.177 1.00 90.81 124 GLY A O 1
ATOM 903 N N . LEU A 1 125 ? 3.220 12.166 -4.681 1.00 89.88 125 LEU A N 1
ATOM 904 C CA . LEU A 1 125 ? 3.999 12.710 -3.555 1.00 89.88 125 LEU A CA 1
ATOM 905 C C . LEU A 1 125 ? 5.194 11.827 -3.150 1.00 89.88 125 LEU A C 1
ATOM 907 O O . LEU A 1 125 ? 6.126 12.312 -2.522 1.00 89.88 125 LEU A O 1
ATOM 911 N N . GLU A 1 126 ? 5.152 10.541 -3.492 1.00 91.56 126 GLU A N 1
ATOM 912 C CA . GLU A 1 126 ? 6.230 9.570 -3.279 1.00 91.56 126 GLU A CA 1
ATOM 913 C C . GLU A 1 126 ? 7.040 9.321 -4.566 1.00 91.56 126 GLU A C 1
ATOM 915 O O . GLU A 1 126 ? 8.049 8.619 -4.546 1.00 91.56 126 GLU A O 1
ATOM 920 N N . GLY A 1 127 ? 6.574 9.855 -5.698 1.00 91.44 127 GLY A N 1
ATOM 921 C CA . GLY A 1 127 ? 7.169 9.645 -7.010 1.00 91.44 127 GLY A CA 1
ATOM 922 C C . GLY A 1 127 ? 8.332 10.591 -7.297 1.00 91.44 127 GLY A C 1
ATOM 923 O O . GLY A 1 127 ? 8.460 11.669 -6.720 1.00 91.44 127 GLY A O 1
ATOM 924 N N . ALA A 1 128 ? 9.160 10.201 -8.261 1.00 92.81 128 ALA A N 1
ATOM 925 C CA . ALA A 1 128 ? 10.176 11.049 -8.853 1.00 92.81 128 ALA A CA 1
ATOM 926 C C . ALA A 1 128 ? 9.521 12.255 -9.534 1.00 92.81 128 ALA A C 1
ATOM 928 O O . ALA A 1 128 ? 8.443 12.153 -10.132 1.00 92.81 128 ALA A O 1
ATOM 929 N N . VAL A 1 129 ? 10.198 13.395 -9.443 1.00 92.06 129 VAL A N 1
ATOM 930 C CA . VAL A 1 129 ? 9.747 14.675 -9.980 1.00 92.06 129 VAL A CA 1
ATOM 931 C C . VAL A 1 129 ? 10.798 15.199 -10.949 1.00 92.06 129 VAL A C 1
ATOM 933 O O . VAL A 1 129 ? 11.992 15.170 -10.658 1.00 92.06 129 VAL A O 1
ATOM 936 N N . ASN A 1 130 ? 10.363 15.685 -12.107 1.00 91.06 130 ASN A N 1
ATOM 937 C CA . ASN A 1 130 ? 11.228 16.382 -13.041 1.00 91.06 130 ASN A CA 1
ATOM 938 C C . ASN A 1 130 ? 11.633 17.735 -12.436 1.00 91.06 130 ASN A C 1
ATOM 940 O O . ASN A 1 130 ? 10.791 18.589 -12.165 1.00 91.06 130 ASN A O 1
ATOM 944 N N . ASN A 1 131 ? 12.933 17.960 -12.244 1.00 88.06 131 ASN A N 1
ATOM 945 C CA . ASN A 1 131 ? 13.436 19.187 -11.621 1.00 88.06 131 ASN A CA 1
ATOM 946 C C . ASN A 1 131 ? 13.129 20.458 -12.423 1.00 88.06 131 ASN A C 1
ATOM 948 O O . ASN A 1 131 ? 13.065 21.538 -11.834 1.00 88.06 131 ASN A O 1
ATOM 952 N N . GLN A 1 132 ? 12.924 20.354 -13.736 1.00 87.25 132 GLN A N 1
ATOM 953 C CA . GLN A 1 132 ? 12.592 21.480 -14.605 1.00 87.25 132 GLN A CA 1
ATOM 954 C C . GLN A 1 132 ? 11.107 21.827 -14.457 1.00 87.25 132 GLN A C 1
ATOM 956 O O . GLN A 1 132 ? 10.790 22.885 -13.909 1.00 87.25 132 GLN A O 1
ATOM 961 N N . THR A 1 133 ? 10.212 20.901 -14.819 1.00 88.56 133 THR A N 1
ATOM 962 C CA . THR A 1 133 ? 8.754 21.144 -14.861 1.00 88.56 133 THR A CA 1
ATOM 963 C C . THR A 1 133 ? 8.078 21.067 -13.488 1.00 88.56 133 THR A C 1
ATOM 965 O O . THR A 1 133 ? 7.037 21.680 -13.251 1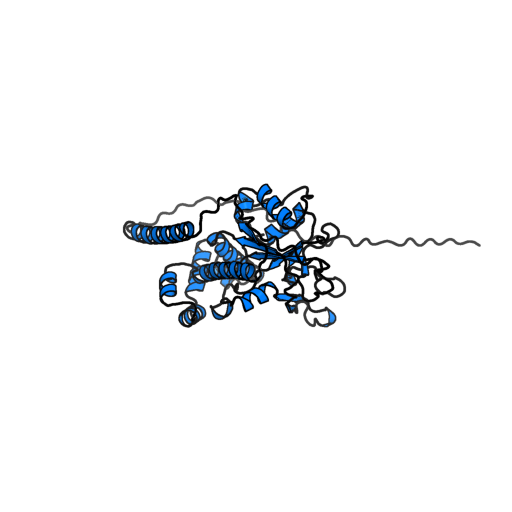.00 88.56 133 THR A O 1
ATOM 968 N N . GLY A 1 134 ? 8.692 20.351 -12.543 1.00 88.50 134 GLY A N 1
ATOM 969 C CA . GLY A 1 134 ? 8.128 20.024 -11.233 1.00 88.50 134 GLY A CA 1
ATOM 970 C C . GLY A 1 134 ? 7.047 18.945 -11.264 1.00 88.50 134 GLY A C 1
ATOM 971 O O . GLY A 1 134 ? 6.434 18.692 -10.227 1.00 88.50 134 GLY A O 1
ATOM 972 N N . GLU A 1 135 ? 6.805 18.314 -12.408 1.00 91.19 135 GLU A N 1
ATOM 973 C CA . GLU A 1 135 ? 5.805 17.257 -12.564 1.00 91.19 135 GLU A CA 1
ATOM 974 C C . GLU A 1 135 ? 6.371 15.888 -12.205 1.00 91.19 135 GLU A C 1
ATOM 976 O O . GLU A 1 135 ? 7.582 15.665 -12.235 1.00 91.19 135 GLU A O 1
ATOM 981 N N . ASN A 1 136 ? 5.489 14.944 -11.889 1.00 94.50 136 ASN A N 1
ATOM 982 C CA . ASN A 1 136 ? 5.907 13.565 -11.705 1.00 94.50 136 ASN A CA 1
ATOM 983 C C . ASN A 1 136 ? 6.384 12.936 -13.017 1.00 94.50 136 ASN A C 1
ATOM 985 O O . ASN A 1 136 ? 5.814 13.191 -14.073 1.00 94.50 136 ASN A O 1
ATOM 989 N N . ILE A 1 137 ? 7.395 12.070 -12.939 1.00 95.31 137 ILE A N 1
ATOM 990 C CA . ILE A 1 137 ? 7.882 11.319 -14.102 1.00 95.31 137 ILE A CA 1
ATOM 991 C C . ILE A 1 137 ? 6.995 10.075 -14.286 1.00 95.31 137 ILE A C 1
ATOM 993 O O . ILE A 1 137 ? 7.012 9.200 -13.409 1.00 95.31 137 ILE A O 1
ATOM 997 N N . PRO A 1 138 ? 6.206 9.967 -15.372 1.00 96.19 138 PRO A N 1
ATOM 998 C CA . PRO A 1 138 ? 5.349 8.809 -15.594 1.00 96.19 138 PRO A CA 1
ATOM 999 C C . PRO A 1 138 ? 6.182 7.565 -15.922 1.00 96.19 138 PRO A C 1
ATOM 1001 O O . PRO A 1 138 ? 7.267 7.645 -16.496 1.00 96.19 138 PRO A O 1
ATOM 1004 N N . LEU A 1 139 ? 5.665 6.388 -15.568 1.00 96.50 139 LEU A N 1
ATOM 1005 C CA . LEU A 1 139 ? 6.285 5.102 -15.899 1.00 96.50 139 LEU A CA 1
ATOM 1006 C C . LEU A 1 139 ? 6.343 4.862 -17.420 1.00 96.50 139 LEU A C 1
ATOM 1008 O O . LEU A 1 139 ? 7.276 4.225 -17.927 1.00 96.50 139 LEU A O 1
ATOM 1012 N N . ARG A 1 140 ? 5.324 5.348 -18.137 1.00 95.06 140 ARG A N 1
ATOM 1013 C CA . ARG A 1 140 ? 5.175 5.227 -19.586 1.00 95.06 140 ARG A CA 1
ATOM 1014 C C . ARG A 1 140 ? 4.874 6.590 -20.199 1.00 95.06 140 ARG A C 1
ATOM 1016 O O . ARG A 1 140 ? 4.119 7.370 -19.629 1.00 95.06 140 ARG A O 1
ATOM 1023 N N . GLU A 1 141 ? 5.419 6.838 -21.381 1.00 92.94 141 GLU A N 1
ATOM 1024 C CA . GLU A 1 141 ? 5.189 8.085 -22.121 1.00 92.94 141 GLU A CA 1
ATOM 1025 C C . GLU A 1 141 ? 3.737 8.209 -22.612 1.00 92.94 141 GLU A C 1
ATOM 1027 O O . GLU A 1 141 ? 3.186 9.304 -22.631 1.00 92.94 141 GLU A O 1
ATOM 1032 N N . ASP A 1 142 ? 3.080 7.086 -22.921 1.00 91.75 142 ASP A N 1
ATOM 1033 C CA . ASP A 1 142 ? 1.678 7.021 -23.362 1.00 91.75 142 ASP A CA 1
ATOM 1034 C C . ASP A 1 142 ? 0.655 6.997 -22.206 1.00 91.75 142 ASP A C 1
ATOM 1036 O O . ASP A 1 142 ? -0.530 6.750 -22.438 1.00 91.75 142 ASP A O 1
ATOM 1040 N N . SER A 1 143 ? 1.100 7.207 -20.960 1.00 92.38 143 SER A N 1
ATOM 1041 C CA . SER A 1 143 ? 0.258 7.201 -19.754 1.00 92.38 143 SER A CA 1
ATOM 1042 C C . SER A 1 143 ? 0.744 8.262 -18.764 1.00 92.38 143 SER A C 1
ATOM 1044 O O . SER A 1 143 ? 1.345 7.966 -17.727 1.00 92.38 143 SER A O 1
ATOM 1046 N N . THR A 1 144 ? 0.506 9.530 -19.102 1.00 92.69 144 THR A N 1
ATOM 1047 C CA . THR A 1 144 ? 0.964 10.683 -18.303 1.00 92.69 144 THR A CA 1
ATOM 1048 C C . THR A 1 144 ? 0.213 10.824 -16.973 1.00 92.69 144 THR A C 1
ATOM 1050 O O . THR A 1 144 ? 0.703 11.445 -16.032 1.00 92.69 144 THR A O 1
ATOM 1053 N N . GLU A 1 145 ? -0.944 10.175 -16.845 1.00 93.88 145 GLU A N 1
ATOM 1054 C CA . GLU A 1 145 ? -1.772 10.112 -15.640 1.00 93.88 145 GLU A CA 1
ATOM 1055 C C . GLU A 1 145 ? -1.190 9.212 -14.539 1.00 93.88 145 GLU A C 1
ATOM 1057 O O . GLU A 1 145 ? -1.731 9.175 -13.429 1.00 93.88 145 GLU A O 1
ATOM 1062 N N . GLY A 1 146 ? -0.104 8.494 -14.832 1.00 94.75 146 GLY A N 1
ATOM 1063 C CA . GLY A 1 146 ? 0.584 7.582 -13.928 1.00 94.75 146 GLY A CA 1
ATOM 1064 C C . GLY A 1 146 ? 0.596 6.129 -14.430 1.00 94.75 146 GLY A C 1
ATOM 1065 O O . GLY A 1 146 ? 0.206 5.860 -15.566 1.00 94.75 146 GLY A O 1
ATOM 1066 N N . PRO A 1 147 ? 1.047 5.174 -13.595 1.00 97.06 147 PRO A N 1
ATOM 1067 C CA . PRO A 1 147 ? 1.742 5.412 -12.328 1.00 97.06 147 PRO A CA 1
ATOM 1068 C C . PRO A 1 147 ? 3.081 6.133 -12.547 1.00 97.06 147 PRO A C 1
ATOM 1070 O O . PRO A 1 147 ? 3.569 6.236 -13.671 1.00 97.06 147 PRO A O 1
ATOM 1073 N N . PHE A 1 148 ? 3.679 6.641 -11.474 1.00 97.31 148 PHE A N 1
ATOM 1074 C CA . PHE A 1 148 ? 4.898 7.451 -11.531 1.00 97.31 148 PHE A CA 1
ATOM 1075 C C . PHE A 1 148 ? 6.106 6.658 -11.047 1.00 97.31 148 PHE A C 1
ATOM 1077 O O . PHE A 1 148 ? 5.985 5.843 -10.131 1.00 97.31 148 PHE A O 1
ATOM 1084 N N . LEU A 1 149 ? 7.274 6.897 -11.640 1.00 97.06 149 LEU A N 1
ATOM 1085 C CA . LEU A 1 149 ? 8.522 6.269 -11.203 1.00 97.06 149 LEU A CA 1
ATOM 1086 C C . LEU A 1 149 ? 8.838 6.643 -9.750 1.00 97.06 149 LEU A C 1
ATOM 1088 O O . LEU A 1 149 ? 8.558 7.754 -9.319 1.00 97.06 149 LEU A O 1
ATOM 1092 N N . SER A 1 150 ? 9.441 5.730 -8.995 1.00 95.00 150 SER A N 1
ATOM 1093 C CA . SER A 1 150 ? 9.821 5.906 -7.590 1.00 95.00 150 SER A CA 1
ATOM 1094 C C . SER A 1 150 ? 11.200 5.301 -7.343 1.00 95.00 150 SER A C 1
ATOM 1096 O O . SER A 1 150 ? 11.452 4.142 -7.676 1.00 95.00 150 SER A O 1
ATOM 1098 N N . GLY A 1 151 ? 12.091 6.071 -6.712 1.00 87.56 151 GLY A N 1
ATOM 1099 C CA . GLY A 1 151 ? 13.488 5.665 -6.517 1.00 87.56 151 GLY A CA 1
ATOM 1100 C C . GLY A 1 151 ? 14.270 5.542 -7.829 1.00 87.56 151 GLY A C 1
ATOM 1101 O O . GLY A 1 151 ? 15.190 4.738 -7.907 1.00 87.56 151 GLY A O 1
ATOM 1102 N N . TYR A 1 152 ? 13.869 6.288 -8.861 1.00 88.06 152 TYR A N 1
ATOM 1103 C CA . TYR A 1 152 ? 14.549 6.323 -10.153 1.00 88.06 152 TYR A CA 1
ATOM 1104 C C . TYR A 1 152 ? 15.853 7.118 -10.058 1.00 88.06 152 TYR A C 1
ATOM 1106 O O . TYR A 1 152 ? 15.849 8.289 -9.675 1.00 88.06 152 TYR A O 1
ATOM 1114 N N . SER A 1 153 ? 16.958 6.473 -10.418 1.00 88.56 153 SER A N 1
ATOM 1115 C CA . SER A 1 153 ? 18.280 7.079 -10.565 1.00 88.56 153 SER A CA 1
ATOM 1116 C C . SER A 1 153 ? 19.080 6.313 -11.621 1.00 88.56 153 SER A C 1
ATOM 1118 O O . SER A 1 153 ? 18.652 5.250 -12.070 1.00 88.56 153 SER A O 1
ATOM 1120 N N . ASN A 1 154 ? 20.259 6.817 -11.995 1.00 85.19 154 ASN A N 1
ATOM 1121 C CA . ASN A 1 154 ? 21.167 6.088 -12.890 1.00 85.19 154 ASN A CA 1
ATOM 1122 C C . ASN A 1 154 ? 21.571 4.713 -12.321 1.00 85.19 154 ASN A C 1
ATOM 1124 O O . ASN A 1 154 ? 21.798 3.784 -13.089 1.00 85.19 154 ASN A O 1
ATOM 1128 N N . ASP A 1 155 ? 21.599 4.573 -10.992 1.00 89.06 155 ASP A N 1
ATOM 1129 C CA . ASP A 1 155 ? 21.923 3.315 -10.305 1.00 89.06 155 ASP A CA 1
ATOM 1130 C C . ASP A 1 155 ? 20.727 2.355 -10.203 1.00 89.06 155 ASP A C 1
ATOM 1132 O O . ASP A 1 155 ? 20.906 1.179 -9.897 1.00 89.06 155 ASP A O 1
ATOM 1136 N N . HIS A 1 156 ? 19.510 2.855 -10.437 1.00 92.75 156 HIS A N 1
ATOM 1137 C CA . HIS A 1 156 ? 18.266 2.087 -10.390 1.00 92.75 156 HIS A CA 1
ATOM 1138 C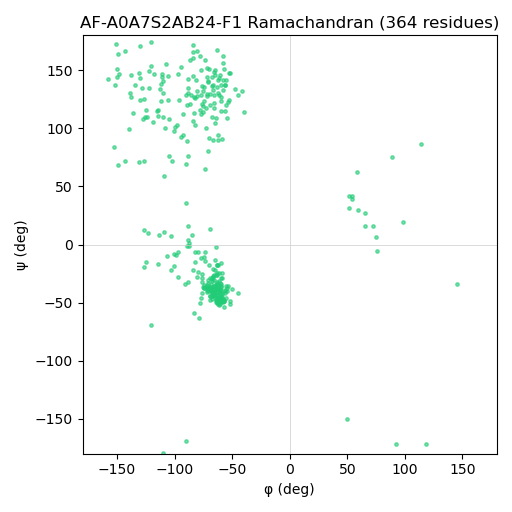 C . HIS A 1 156 ? 17.440 2.356 -11.657 1.00 92.75 156 HIS A C 1
ATOM 1140 O O . HIS A 1 156 ? 16.407 3.041 -11.594 1.00 92.75 156 HIS A O 1
ATOM 1146 N N . PRO A 1 157 ? 17.876 1.852 -12.830 1.00 95.88 157 PRO A N 1
ATOM 1147 C CA . PRO A 1 157 ? 17.121 1.977 -14.070 1.00 95.88 157 PRO A CA 1
ATOM 1148 C C . PRO A 1 157 ? 15.724 1.364 -13.949 1.00 95.88 157 PRO A C 1
ATOM 1150 O O . PRO A 1 157 ? 15.418 0.588 -13.045 1.00 95.88 157 PRO A O 1
ATOM 1153 N N . VAL A 1 158 ? 14.826 1.732 -14.857 1.00 96.19 158 VAL A N 1
ATOM 1154 C CA . VAL A 1 158 ? 13.476 1.157 -14.876 1.00 96.19 158 VAL A CA 1
ATOM 1155 C C . VAL A 1 158 ? 13.532 -0.254 -15.444 1.00 96.19 158 VAL A C 1
ATOM 1157 O O . VAL A 1 158 ? 14.101 -0.456 -16.518 1.00 96.19 158 VAL A O 1
ATOM 1160 N N . ALA A 1 159 ? 12.896 -1.211 -14.764 1.00 96.00 159 ALA A N 1
ATOM 1161 C CA . ALA A 1 159 ? 12.811 -2.578 -15.260 1.00 96.00 159 ALA A CA 1
ATOM 1162 C C . ALA A 1 159 ? 12.200 -2.625 -16.681 1.00 96.00 159 ALA A C 1
ATOM 1164 O O . ALA A 1 159 ? 11.278 -1.859 -16.993 1.00 96.00 159 ALA A O 1
ATOM 1165 N N . PRO A 1 160 ? 12.704 -3.513 -17.561 1.00 93.56 160 PRO A N 1
ATOM 1166 C CA . PRO A 1 160 ? 12.348 -3.501 -18.978 1.00 93.56 160 PRO A CA 1
ATOM 1167 C C . PRO A 1 160 ? 10.907 -3.953 -19.239 1.00 93.56 160 PRO A C 1
ATOM 1169 O O . PRO A 1 160 ? 10.283 -3.483 -20.188 1.00 93.56 160 PRO A O 1
ATOM 1172 N N . LYS A 1 161 ? 10.373 -4.850 -18.400 1.00 95.12 161 LYS A N 1
ATOM 1173 C CA . LYS A 1 161 ? 9.075 -5.498 -18.621 1.00 95.12 161 LYS A CA 1
ATOM 1174 C C . LYS A 1 161 ? 8.090 -5.225 -17.491 1.00 95.12 161 LYS A C 1
ATOM 1176 O O . LYS A 1 161 ? 7.137 -4.488 -17.710 1.00 95.12 161 LYS A O 1
ATOM 1181 N N . TYR A 1 162 ? 8.315 -5.774 -16.299 1.00 97.75 162 TYR A N 1
ATOM 1182 C CA . TYR A 1 162 ? 7.401 -5.644 -15.162 1.00 97.75 162 TYR A CA 1
ATOM 1183 C C . TYR A 1 162 ? 7.940 -4.676 -14.118 1.00 97.75 162 TYR A C 1
ATOM 1185 O O . TYR A 1 162 ? 9.039 -4.856 -13.601 1.00 97.75 162 TYR A O 1
ATOM 1193 N N . VAL A 1 163 ? 7.147 -3.657 -13.788 1.00 98.38 163 VAL A N 1
ATOM 1194 C CA . VAL A 1 163 ? 7.507 -2.661 -12.777 1.00 98.38 163 VAL A CA 1
ATOM 1195 C C . VAL A 1 163 ? 6.553 -2.760 -11.600 1.00 98.38 163 VAL A C 1
ATOM 1197 O O . VAL A 1 163 ? 5.354 -2.480 -11.716 1.00 98.38 163 VAL A O 1
ATOM 1200 N N . GLN A 1 164 ? 7.104 -3.139 -10.446 1.00 98.56 164 GLN A N 1
ATOM 1201 C CA . GLN A 1 164 ? 6.369 -3.137 -9.189 1.00 98.56 164 GLN A CA 1
ATOM 1202 C C . GLN A 1 164 ? 5.878 -1.718 -8.886 1.00 98.56 164 GLN A C 1
ATOM 1204 O O . GLN A 1 164 ? 6.667 -0.778 -8.813 1.00 98.56 164 GLN A O 1
ATOM 1209 N N . THR A 1 165 ? 4.571 -1.576 -8.704 1.00 98.56 165 THR A N 1
ATOM 1210 C CA . THR A 1 165 ? 3.873 -0.302 -8.558 1.00 98.56 165 THR A CA 1
ATOM 1211 C C . THR A 1 165 ? 3.054 -0.304 -7.277 1.00 98.56 165 THR A C 1
ATOM 1213 O O . THR A 1 165 ? 2.038 -0.989 -7.190 1.00 98.56 165 THR A O 1
ATOM 1216 N N . LYS A 1 166 ? 3.472 0.482 -6.285 1.00 98.25 166 LYS A N 1
ATOM 1217 C CA . LYS A 1 166 ? 2.758 0.610 -5.008 1.00 98.25 166 LYS A CA 1
ATOM 1218 C C . LYS A 1 166 ? 1.356 1.188 -5.213 1.00 98.25 166 LYS A C 1
ATOM 1220 O O . LYS A 1 166 ? 1.211 2.246 -5.828 1.00 98.25 166 LYS A O 1
ATOM 1225 N N . THR A 1 167 ? 0.350 0.527 -4.638 1.00 98.12 167 THR A N 1
ATOM 1226 C CA . THR A 1 167 ? -1.015 1.044 -4.506 1.00 98.12 167 THR A CA 1
ATOM 1227 C C . THR A 1 167 ? -1.695 0.481 -3.254 1.00 98.12 167 THR A C 1
ATOM 1229 O O . THR A 1 167 ? -1.498 -0.666 -2.868 1.00 98.12 167 THR A O 1
ATOM 1232 N N . HIS A 1 168 ? -2.515 1.300 -2.612 1.00 97.44 168 HIS A N 1
ATOM 1233 C CA . HIS A 1 168 ? -3.381 0.933 -1.489 1.00 97.44 168 HIS A CA 1
ATOM 1234 C C . HIS A 1 168 ? -4.864 1.022 -1.858 1.00 97.44 168 HIS A C 1
ATOM 1236 O O . HIS A 1 168 ? -5.709 0.943 -0.971 1.00 97.44 168 HIS A O 1
ATOM 1242 N N . CYS A 1 169 ? -5.179 1.237 -3.140 1.00 97.94 169 CYS A N 1
ATOM 1243 C CA . CYS A 1 169 ? -6.549 1.340 -3.637 1.00 97.94 169 CYS A CA 1
ATOM 1244 C C . CYS A 1 169 ? -7.422 2.326 -2.822 1.00 97.94 169 CYS A C 1
ATOM 1246 O O . CYS A 1 169 ? -6.922 3.340 -2.306 1.00 97.94 169 CYS A O 1
ATOM 1248 N N . GLY A 1 170 ? -8.730 2.058 -2.772 1.00 96.19 170 GLY A N 1
ATOM 1249 C CA . GLY A 1 170 ? -9.725 2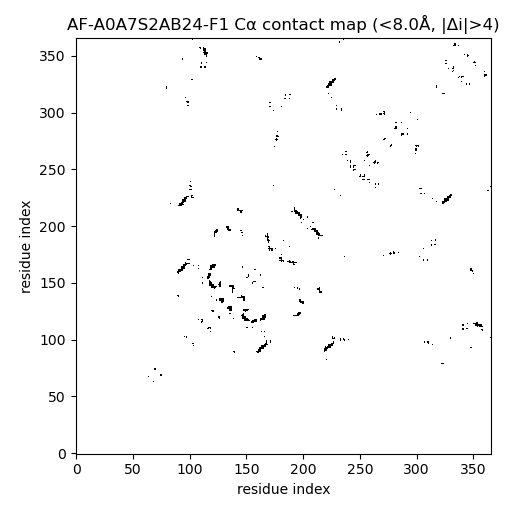.803 -2.000 1.00 96.19 170 GLY A CA 1
ATOM 1250 C C . GLY A 1 170 ? -9.908 2.249 -0.586 1.00 96.19 170 GLY A C 1
ATOM 1251 O O . GLY A 1 170 ? -9.119 1.431 -0.121 1.00 96.19 170 GLY A O 1
ATOM 1252 N N . GLY A 1 171 ? -10.942 2.712 0.114 1.00 94.56 171 GLY A N 1
ATOM 1253 C CA . GLY A 1 171 ? -11.435 2.023 1.315 1.00 94.56 171 GLY A CA 1
ATOM 1254 C C . GLY A 1 171 ? -10.576 2.085 2.589 1.00 94.56 171 GLY A C 1
ATOM 1255 O O . GLY A 1 171 ? -10.734 1.274 3.492 1.00 94.56 171 GLY A O 1
ATOM 1256 N N . ARG A 1 172 ? -9.609 3.006 2.670 1.00 93.62 172 ARG A N 1
ATOM 1257 C CA . ARG A 1 172 ? -8.466 2.875 3.602 1.00 93.62 172 ARG A CA 1
ATOM 1258 C C . ARG A 1 172 ? -8.254 4.015 4.605 1.00 93.62 172 ARG A C 1
ATOM 1260 O O . ARG A 1 172 ? -7.187 4.099 5.224 1.00 93.62 172 ARG A O 1
ATOM 1267 N N . CYS A 1 173 ? -9.203 4.939 4.724 1.00 92.88 173 CYS A N 1
ATOM 1268 C CA . CYS A 1 173 ? -9.085 6.070 5.646 1.00 92.88 173 CYS A CA 1
ATOM 1269 C C . CYS A 1 173 ? -9.066 5.608 7.119 1.00 92.88 173 CYS A C 1
ATOM 1271 O O . CYS A 1 173 ? -9.664 4.593 7.472 1.00 92.88 173 CYS A O 1
ATOM 1273 N N . CYS A 1 174 ? -8.317 6.315 7.973 1.00 89.12 174 CYS A N 1
ATOM 1274 C CA . CYS A 1 174 ? -8.171 5.949 9.386 1.00 89.12 174 CYS A CA 1
ATOM 1275 C C . CYS A 1 174 ? -9.343 6.476 10.219 1.00 89.12 174 CYS A C 1
ATOM 1277 O O . CYS A 1 174 ? -10.127 5.693 10.735 1.00 89.12 174 CYS A O 1
ATOM 1279 N N . ARG A 1 175 ? -9.564 7.792 10.233 1.00 90.00 175 ARG A N 1
ATOM 1280 C CA . ARG A 1 175 ? -10.626 8.430 11.028 1.00 90.00 175 ARG A CA 1
ATOM 1281 C C . ARG A 1 175 ? -11.823 8.818 10.162 1.00 90.00 175 ARG A C 1
ATOM 1283 O O . ARG A 1 175 ? -11.995 9.987 9.824 1.00 90.00 175 ARG A O 1
ATOM 1290 N N . CYS A 1 176 ? -12.588 7.829 9.712 1.00 92.31 176 CYS A N 1
ATOM 1291 C CA . CYS A 1 176 ? -13.719 8.028 8.808 1.00 92.31 176 CYS A CA 1
ATOM 1292 C C . CYS A 1 176 ? -14.813 6.978 9.027 1.00 92.31 176 CYS A C 1
ATOM 1294 O O . CYS A 1 176 ? -14.508 5.843 9.390 1.00 92.31 176 CYS A O 1
ATOM 1296 N N . GLY A 1 177 ? -16.061 7.351 8.741 1.00 91.31 177 GLY A N 1
ATOM 1297 C CA . GLY A 1 177 ? -17.192 6.428 8.774 1.00 91.31 177 GLY A CA 1
ATOM 1298 C C . GLY A 1 177 ? -17.368 5.616 7.477 1.00 91.31 177 GLY A C 1
ATOM 1299 O O . GLY A 1 177 ? -16.688 5.895 6.477 1.00 91.31 177 GLY A O 1
ATOM 1300 N N . PRO A 1 178 ? -18.283 4.627 7.492 1.00 92.38 178 PRO A N 1
ATOM 1301 C CA . PRO A 1 178 ? -18.547 3.683 6.402 1.00 92.38 178 PRO A CA 1
ATOM 1302 C C . PRO A 1 178 ? -18.648 4.291 5.008 1.00 92.38 178 PRO A C 1
ATOM 1304 O O . PRO A 1 178 ? -18.045 3.766 4.076 1.00 92.38 178 PRO A O 1
ATOM 1307 N N . ASP A 1 179 ? -19.302 5.443 4.855 1.00 91.12 179 ASP A N 1
ATOM 1308 C CA . ASP A 1 179 ? -19.486 6.108 3.555 1.00 91.12 179 ASP A CA 1
ATOM 1309 C C . ASP A 1 179 ? -18.168 6.483 2.854 1.00 91.12 179 ASP A C 1
ATOM 1311 O O . ASP A 1 179 ? -18.152 6.830 1.671 1.00 91.12 179 ASP A O 1
ATOM 1315 N N . LYS A 1 180 ? -17.047 6.482 3.586 1.00 92.62 180 LYS A N 1
ATOM 1316 C CA . LYS A 1 180 ? -15.715 6.804 3.062 1.00 92.62 180 LYS A CA 1
ATOM 1317 C C . LYS A 1 180 ? -14.830 5.589 2.834 1.00 92.62 180 LYS A C 1
ATOM 1319 O O . LYS A 1 180 ? -13.854 5.722 2.094 1.00 92.62 180 LYS A O 1
ATOM 1324 N N . TYR A 1 181 ? -15.104 4.467 3.495 1.00 93.81 181 TYR A N 1
ATOM 1325 C CA . TYR A 1 181 ? -14.258 3.278 3.406 1.00 93.81 181 TYR A CA 1
ATOM 1326 C C . TYR A 1 181 ? -14.941 2.076 2.744 1.00 93.81 181 TYR A C 1
ATOM 1328 O O . TYR A 1 181 ? -14.252 1.150 2.324 1.00 93.81 181 TYR A O 1
ATOM 1336 N N . LEU A 1 182 ? -16.269 2.077 2.632 1.00 95.19 182 LEU A N 1
ATOM 1337 C CA . LEU A 1 182 ? -16.996 1.059 1.891 1.00 95.19 182 LEU A CA 1
ATOM 1338 C C . LEU A 1 182 ? -16.840 1.310 0.394 1.00 95.19 182 LEU A C 1
ATOM 1340 O O . LEU A 1 182 ? -17.238 2.348 -0.131 1.00 95.19 182 LEU A O 1
ATOM 1344 N N . GLU A 1 183 ? -16.260 0.335 -0.292 1.00 96.50 183 GLU A N 1
ATOM 1345 C CA . GLU A 1 183 ? -16.018 0.379 -1.727 1.00 96.50 183 GLU A CA 1
ATOM 1346 C C . GLU A 1 183 ? -16.797 -0.745 -2.415 1.00 96.50 183 GLU A C 1
ATOM 1348 O O . GLU A 1 183 ? -16.977 -1.835 -1.877 1.00 96.50 183 GLU A O 1
ATOM 1353 N N . THR A 1 184 ? -17.241 -0.479 -3.637 1.00 97.06 184 THR A N 1
ATOM 1354 C CA . THR A 1 184 ? -17.662 -1.526 -4.578 1.00 97.06 184 THR A CA 1
ATOM 1355 C C . THR A 1 184 ? -16.437 -2.073 -5.305 1.00 97.06 184 THR A C 1
ATOM 1357 O O . THR A 1 184 ? -15.400 -1.412 -5.341 1.00 97.06 184 THR A O 1
ATOM 1360 N N . LEU A 1 185 ? -16.553 -3.216 -5.985 1.00 97.75 185 LEU A N 1
ATOM 1361 C CA . LEU A 1 185 ? -15.457 -3.721 -6.821 1.00 97.75 185 LEU A CA 1
ATOM 1362 C C . LEU A 1 185 ? -15.006 -2.715 -7.891 1.00 97.75 185 LEU A C 1
ATOM 1364 O O . LEU A 1 185 ? -13.811 -2.573 -8.146 1.00 97.75 185 LEU A O 1
ATOM 1368 N N . ASP A 1 186 ? -15.939 -1.999 -8.523 1.00 98.25 186 ASP A N 1
ATOM 1369 C CA . ASP A 1 186 ? -15.616 -1.002 -9.553 1.00 98.25 186 ASP A CA 1
ATOM 1370 C C . ASP A 1 186 ? -14.909 0.220 -8.978 1.00 98.25 186 ASP A C 1
ATOM 1372 O O . ASP A 1 186 ? -13.911 0.685 -9.536 1.00 98.25 186 ASP A O 1
ATOM 1376 N N . SER A 1 187 ? -15.399 0.740 -7.852 1.00 97.94 187 SER A N 1
ATOM 1377 C CA . SER A 1 187 ? -14.763 1.882 -7.204 1.00 97.94 187 SER A CA 1
ATOM 1378 C C . SER A 1 187 ? -13.400 1.500 -6.621 1.00 97.94 187 SER A C 1
ATOM 1380 O O . SER A 1 187 ? -12.439 2.237 -6.830 1.00 97.94 187 SER A O 1
ATOM 1382 N N . PHE A 1 188 ? -13.266 0.316 -6.018 1.00 98.44 188 PHE A N 1
ATOM 1383 C CA . PHE A 1 188 ? -12.000 -0.199 -5.500 1.00 98.44 188 PHE A CA 1
ATOM 1384 C C . PHE A 1 188 ? -10.940 -0.352 -6.599 1.00 98.44 188 PHE A C 1
ATOM 1386 O O . PHE A 1 188 ? -9.848 0.207 -6.475 1.00 98.44 188 PHE A O 1
ATOM 1393 N N . GLU A 1 189 ? -11.272 -1.028 -7.706 1.00 98.31 189 GLU A N 1
ATOM 1394 C CA . GLU A 1 189 ? -10.387 -1.199 -8.870 1.00 98.31 189 GLU A CA 1
ATOM 1395 C C . GLU A 1 189 ? -9.944 0.149 -9.440 1.00 98.31 189 GLU A C 1
ATOM 1397 O O . GLU A 1 189 ? -8.750 0.398 -9.640 1.00 98.31 189 GLU A O 1
ATOM 1402 N N . LYS A 1 190 ? -10.899 1.064 -9.645 1.00 98.31 190 LYS A N 1
ATOM 1403 C CA . LYS A 1 190 ? -10.604 2.412 -10.126 1.00 98.31 190 LYS A CA 1
ATOM 1404 C C . LYS A 1 190 ? -9.652 3.132 -9.176 1.00 98.31 190 LYS A C 1
ATOM 1406 O O . LYS A 1 190 ? -8.725 3.804 -9.635 1.00 98.31 190 LYS A O 1
ATOM 1411 N N . GLN A 1 191 ? -9.844 2.993 -7.867 1.00 98.12 191 GLN A N 1
ATOM 1412 C CA . GLN A 1 191 ? -8.972 3.600 -6.864 1.00 98.12 191 GLN A CA 1
ATOM 1413 C C . GLN A 1 191 ? -7.583 2.953 -6.823 1.00 98.12 191 GLN A C 1
ATOM 1415 O O . GLN A 1 191 ? -6.610 3.655 -6.558 1.00 98.12 191 GLN A O 1
ATOM 1420 N N . CYS A 1 192 ? -7.433 1.669 -7.172 1.00 98.38 192 CYS A N 1
ATOM 1421 C CA . CYS A 1 192 ? -6.111 1.051 -7.345 1.00 98.38 192 CYS A CA 1
ATOM 1422 C C . CYS A 1 192 ? -5.280 1.747 -8.434 1.00 98.38 192 CYS A C 1
ATOM 1424 O O . CYS A 1 192 ? -4.051 1.796 -8.330 1.00 98.38 192 CYS A O 1
ATOM 1426 N N . ARG A 1 193 ? -5.943 2.334 -9.441 1.00 97.88 193 ARG A N 1
ATOM 1427 C CA . ARG A 1 193 ? -5.323 3.117 -10.525 1.00 97.88 193 ARG A CA 1
ATOM 1428 C C . ARG A 1 193 ? -5.329 4.620 -10.308 1.00 97.88 193 ARG A C 1
ATOM 1430 O O . ARG A 1 193 ? -4.761 5.354 -11.114 1.00 97.88 193 ARG A O 1
ATOM 1437 N N . THR A 1 194 ? -5.997 5.093 -9.264 1.00 97.25 194 THR A N 1
ATOM 1438 C CA . THR A 1 194 ? -6.173 6.524 -9.044 1.00 97.25 194 THR A CA 1
ATOM 1439 C C . THR A 1 194 ? -5.122 7.040 -8.080 1.00 97.25 194 THR A C 1
ATOM 1441 O O . THR A 1 194 ? -4.961 6.559 -6.960 1.00 97.25 194 THR A O 1
ATOM 1444 N N . GLY A 1 195 ? -4.397 8.047 -8.545 1.00 91.81 195 GLY A N 1
ATOM 1445 C CA . GLY A 1 195 ? -3.321 8.705 -7.837 1.00 91.81 195 GLY A CA 1
ATOM 1446 C C . GLY A 1 195 ? -3.569 10.189 -7.635 1.00 91.81 195 GLY A C 1
ATOM 1447 O O . GLY A 1 195 ? -4.524 10.766 -8.159 1.00 91.81 195 GLY A O 1
ATOM 1448 N N . LYS A 1 196 ? -2.665 10.818 -6.884 1.00 91.19 196 LYS A N 1
ATOM 1449 C CA . LYS A 1 196 ? -2.483 12.273 -6.885 1.00 91.19 196 LYS A CA 1
ATOM 1450 C C . LYS A 1 196 ? -1.133 12.579 -7.515 1.00 91.19 196 LYS A C 1
ATOM 1452 O O . LYS A 1 196 ? -0.134 12.082 -7.006 1.00 91.19 196 LYS A O 1
ATOM 1457 N N . SER A 1 197 ? -1.100 13.388 -8.563 1.00 90.69 197 SER A N 1
ATOM 1458 C CA . SER A 1 197 ? 0.122 13.877 -9.200 1.00 90.69 197 SER A CA 1
ATOM 1459 C C . SER A 1 197 ? 0.349 15.350 -8.888 1.00 90.69 197 SER A C 1
ATOM 1461 O O . SER A 1 197 ? -0.583 16.087 -8.562 1.00 90.69 197 SER A O 1
ATOM 1463 N N . TYR A 1 198 ? 1.596 15.789 -8.957 1.00 87.50 198 TYR A N 1
ATOM 1464 C CA . TYR A 1 198 ? 1.958 17.193 -8.858 1.00 87.50 198 TYR A CA 1
ATOM 1465 C C . TYR A 1 198 ? 1.466 17.993 -10.073 1.00 87.50 198 TYR A C 1
ATOM 1467 O O . TYR A 1 198 ? 1.647 17.559 -11.206 1.00 87.50 198 TYR A O 1
ATOM 1475 N N . LEU A 1 199 ? 0.902 19.187 -9.844 1.00 83.19 199 LEU A N 1
ATOM 1476 C CA . LEU A 1 199 ? 0.646 20.144 -10.931 1.00 83.19 199 LEU A CA 1
ATOM 1477 C C . LEU A 1 199 ? 1.959 20.762 -11.452 1.00 83.19 199 LEU A C 1
ATOM 1479 O O . LEU A 1 199 ? 2.894 20.902 -10.652 1.00 83.19 199 LEU A O 1
ATOM 1483 N N . PRO A 1 200 ? 2.036 21.188 -12.726 1.00 79.56 200 PRO A N 1
ATOM 1484 C CA . PRO A 1 200 ? 3.178 21.935 -13.258 1.00 79.56 200 PRO A CA 1
ATOM 1485 C C . PRO A 1 200 ? 3.523 23.148 -12.387 1.00 79.56 200 PRO A C 1
ATOM 1487 O O . PRO A 1 200 ? 2.636 23.751 -11.781 1.00 79.56 200 PRO A O 1
ATOM 1490 N N . LYS A 1 201 ? 4.807 23.526 -12.301 1.00 76.25 201 LYS A N 1
ATOM 1491 C CA . LYS A 1 201 ? 5.242 24.685 -11.489 1.00 76.25 201 LYS A CA 1
ATOM 1492 C C . LYS A 1 201 ? 4.528 25.985 -11.859 1.00 76.25 201 LYS A C 1
ATOM 1494 O O . LYS A 1 201 ? 4.250 26.779 -10.968 1.00 76.25 201 LYS A O 1
ATOM 1499 N N . GLU A 1 202 ? 4.230 26.179 -13.136 1.00 75.38 202 GLU A N 1
ATOM 1500 C CA . GLU A 1 202 ? 3.568 27.379 -13.666 1.00 75.38 202 GLU A CA 1
ATOM 1501 C C . GLU A 1 202 ? 2.164 27.573 -13.069 1.00 75.38 202 GLU A C 1
ATOM 1503 O O . GLU A 1 202 ? 1.752 28.696 -12.785 1.00 75.38 202 GLU A O 1
ATOM 1508 N N . ASP A 1 203 ? 1.484 26.472 -12.742 1.00 70.88 203 ASP A N 1
ATOM 1509 C CA . ASP A 1 203 ? 0.143 26.470 -12.148 1.00 70.88 203 ASP A CA 1
ATOM 1510 C C . ASP A 1 203 ? 0.157 26.551 -10.608 1.00 70.88 203 ASP A C 1
ATOM 1512 O O . ASP A 1 203 ? -0.891 26.580 -9.940 1.00 70.88 203 ASP A O 1
ATOM 1516 N N . ARG A 1 204 ? 1.346 26.583 -9.992 1.00 66.94 204 ARG A N 1
ATOM 1517 C CA . ARG A 1 204 ? 1.507 26.624 -8.535 1.00 66.94 204 ARG A CA 1
ATOM 1518 C C . ARG A 1 204 ? 1.618 28.059 -8.029 1.00 66.94 204 ARG A C 1
ATOM 1520 O O . ARG A 1 204 ? 2.708 28.588 -7.863 1.00 66.94 204 ARG A O 1
ATOM 1527 N N . LYS A 1 205 ? 0.483 28.640 -7.619 1.00 62.59 205 LYS A N 1
ATOM 1528 C CA . LYS A 1 205 ? 0.497 29.724 -6.607 1.00 62.59 205 LYS A CA 1
ATOM 1529 C C . LYS A 1 205 ? 0.978 29.219 -5.235 1.00 62.59 205 LYS A C 1
ATOM 1531 O O . LYS A 1 205 ? 1.542 29.986 -4.471 1.00 62.59 205 LYS A O 1
ATOM 1536 N N . ASP A 1 206 ? 0.790 27.920 -4.975 1.00 64.69 206 ASP A N 1
ATOM 1537 C CA . ASP A 1 206 ? 1.265 27.183 -3.800 1.00 64.69 206 ASP A CA 1
ATOM 1538 C C . ASP A 1 206 ? 2.011 25.921 -4.240 1.00 64.69 206 ASP A C 1
ATOM 1540 O O . ASP A 1 206 ? 1.517 25.147 -5.067 1.00 64.69 206 ASP A O 1
ATOM 1544 N N . SER A 1 207 ? 3.171 25.659 -3.638 1.00 58.06 207 SER A N 1
ATOM 1545 C CA . SER A 1 207 ? 4.126 24.612 -4.037 1.00 58.06 207 SER A CA 1
ATOM 1546 C C . SER A 1 207 ? 3.619 23.161 -3.929 1.00 58.06 207 SER A C 1
ATOM 1548 O O . SER A 1 207 ? 4.338 22.240 -4.323 1.00 58.06 207 SER A O 1
ATOM 1550 N N . LYS A 1 208 ? 2.384 22.933 -3.455 1.00 66.19 208 LYS A N 1
ATOM 1551 C CA . LYS A 1 208 ? 1.839 21.605 -3.108 1.00 66.19 208 LYS A CA 1
ATOM 1552 C C . LYS A 1 208 ? 0.509 21.236 -3.776 1.00 66.19 208 LYS A C 1
ATOM 1554 O O . LYS A 1 208 ? -0.122 20.265 -3.354 1.00 66.19 208 LYS A O 1
ATOM 1559 N N . LYS A 1 209 ? 0.045 21.966 -4.796 1.00 81.12 209 LYS A N 1
ATOM 1560 C CA . LYS A 1 209 ? -1.196 21.566 -5.481 1.00 81.12 209 LYS A CA 1
ATOM 1561 C C . LYS A 1 209 ? -1.009 20.239 -6.223 1.00 81.12 209 LYS A C 1
ATOM 1563 O O . LYS A 1 209 ? -0.026 20.041 -6.937 1.00 81.12 209 LYS A O 1
ATOM 1568 N N . THR A 1 210 ? -1.974 19.342 -6.038 1.00 88.81 210 THR A N 1
ATOM 1569 C CA . THR A 1 210 ? -2.011 18.024 -6.678 1.00 88.81 210 THR A CA 1
ATOM 1570 C C . THR A 1 210 ? -3.290 17.859 -7.489 1.00 88.81 210 THR A C 1
ATOM 1572 O O . THR A 1 210 ? -4.326 18.420 -7.129 1.00 88.81 210 THR A O 1
ATOM 1575 N N . LYS A 1 211 ? -3.223 17.089 -8.575 1.00 91.19 211 LYS A N 1
ATOM 1576 C CA . LYS A 1 211 ? -4.368 16.685 -9.397 1.00 91.19 211 LYS A CA 1
ATOM 1577 C C . LYS A 1 211 ? -4.617 15.197 -9.211 1.00 91.19 211 LYS A C 1
ATOM 1579 O O . LYS A 1 211 ? -3.673 14.420 -9.121 1.00 91.19 211 LYS A O 1
ATOM 1584 N N . SER A 1 212 ? -5.884 14.796 -9.140 1.00 94.56 212 SER A N 1
ATOM 1585 C CA . SER A 1 212 ? -6.226 13.376 -9.175 1.00 94.56 212 SER A CA 1
ATOM 1586 C C . SER A 1 212 ? -6.219 12.877 -10.616 1.00 94.56 212 SER A C 1
ATOM 1588 O O . SER A 1 212 ? -6.782 13.528 -11.498 1.00 94.56 212 SER A O 1
ATOM 1590 N N . SER A 1 213 ? -5.569 11.745 -10.852 1.00 93.88 213 SER A N 1
ATOM 1591 C CA . SER A 1 213 ? -5.445 11.135 -12.173 1.00 93.88 213 SER A CA 1
ATOM 1592 C C . SER A 1 213 ? -5.636 9.626 -12.072 1.00 93.88 213 SER A C 1
ATOM 1594 O O . SER A 1 213 ? -5.270 9.013 -11.070 1.00 93.88 213 SER A O 1
ATOM 1596 N N . THR A 1 214 ? -6.233 9.030 -13.101 1.00 97.25 214 THR A N 1
ATOM 1597 C CA . THR A 1 214 ? -6.479 7.588 -13.184 1.00 97.25 214 THR A CA 1
ATOM 1598 C C . THR A 1 214 ? -5.863 7.091 -14.482 1.00 97.25 214 THR A C 1
ATOM 1600 O O . THR A 1 214 ? -6.308 7.491 -15.554 1.00 97.25 214 THR A O 1
ATOM 1603 N N . TYR A 1 215 ? -4.848 6.234 -14.399 1.00 97.19 215 TYR A N 1
ATOM 1604 C CA . TYR A 1 215 ? -4.211 5.667 -15.591 1.00 97.19 215 TYR A CA 1
ATOM 1605 C C . TYR A 1 215 ? -5.009 4.493 -16.158 1.00 97.19 215 TYR A C 1
ATOM 1607 O O . TYR A 1 215 ? -5.919 3.973 -15.507 1.00 97.19 215 TYR A O 1
ATOM 1615 N N . ARG A 1 216 ? -4.694 4.073 -17.387 1.00 96.12 216 ARG A N 1
ATOM 1616 C CA . ARG A 1 216 ? -5.470 3.052 -18.102 1.00 96.12 216 ARG A CA 1
ATOM 1617 C C . ARG A 1 216 ? -5.412 1.680 -17.418 1.00 96.12 216 ARG A C 1
ATOM 1619 O O . ARG A 1 216 ? -4.440 1.332 -16.756 1.00 96.12 216 ARG A O 1
ATOM 1626 N N . ARG A 1 217 ? -6.473 0.886 -17.568 1.00 96.19 217 ARG A N 1
ATOM 1627 C CA . ARG A 1 217 ? -6.577 -0.445 -16.945 1.00 96.19 217 ARG A CA 1
ATOM 1628 C C . ARG A 1 217 ? -5.703 -1.499 -17.629 1.00 96.19 217 ARG A C 1
ATOM 1630 O O . ARG A 1 217 ? -5.161 -2.360 -16.951 1.00 96.19 217 ARG A O 1
ATOM 1637 N N . ASP A 1 218 ? -5.552 -1.416 -18.947 1.00 94.75 218 ASP A N 1
ATOM 1638 C CA . ASP A 1 218 ? -4.872 -2.403 -19.796 1.00 94.75 218 ASP A CA 1
ATOM 1639 C C . ASP A 1 218 ? -3.377 -2.564 -19.483 1.00 94.75 218 ASP A C 1
ATOM 1641 O O . ASP A 1 218 ? -2.820 -3.642 -19.662 1.00 94.75 218 ASP A O 1
ATOM 1645 N N . ILE A 1 219 ? -2.719 -1.534 -18.943 1.00 95.94 219 ILE A N 1
ATOM 1646 C CA . ILE A 1 219 ? -1.287 -1.621 -18.623 1.00 95.94 219 ILE A CA 1
ATOM 1647 C C . ILE A 1 219 ? -0.986 -2.466 -17.372 1.00 95.94 219 ILE A C 1
ATOM 1649 O O . ILE A 1 219 ? 0.183 -2.760 -17.111 1.00 95.94 219 ILE A O 1
ATOM 1653 N N . VAL A 1 220 ? -2.009 -2.843 -16.595 1.00 97.31 220 VAL A N 1
ATOM 1654 C CA . VAL A 1 220 ? -1.898 -3.670 -15.383 1.00 97.31 220 VAL A CA 1
ATOM 1655 C C . VAL A 1 220 ? -1.942 -5.138 -15.768 1.00 97.31 220 VAL A C 1
ATOM 1657 O O . VAL A 1 220 ? -2.911 -5.596 -16.360 1.00 97.31 220 VAL A O 1
ATOM 1660 N N . GLN A 1 221 ? -0.883 -5.871 -15.432 1.00 96.88 221 GLN A N 1
ATOM 1661 C CA . GLN A 1 221 ? -0.667 -7.221 -15.961 1.00 96.88 221 GLN A CA 1
ATOM 1662 C C . GLN A 1 221 ? -0.444 -8.276 -14.878 1.00 96.88 221 GLN A C 1
ATOM 1664 O O . GLN A 1 221 ? -0.586 -9.460 -15.156 1.00 96.88 221 GLN A O 1
ATOM 1669 N N . ARG A 1 222 ? -0.082 -7.874 -13.653 1.00 98.00 222 ARG A N 1
ATOM 1670 C CA . ARG A 1 222 ? 0.092 -8.770 -12.498 1.00 98.00 222 ARG A CA 1
ATOM 1671 C C . ARG A 1 222 ? -0.246 -8.037 -11.201 1.00 98.00 222 ARG A C 1
ATOM 1673 O O . ARG A 1 222 ? -0.244 -6.803 -11.167 1.00 98.00 222 ARG A O 1
ATOM 1680 N N . ALA A 1 223 ? -0.449 -8.790 -10.128 1.00 98.56 223 ALA A N 1
ATOM 1681 C CA . ALA A 1 223 ? -0.565 -8.254 -8.779 1.00 98.56 223 ALA A CA 1
ATOM 1682 C C . ALA A 1 223 ? 0.333 -9.010 -7.790 1.00 98.56 223 ALA A C 1
ATOM 1684 O O . ALA A 1 223 ? 0.594 -10.199 -7.913 1.00 98.56 223 ALA A O 1
ATOM 1685 N N . ILE A 1 224 ? 0.823 -8.293 -6.794 1.00 98.69 224 ILE A N 1
ATOM 1686 C CA . ILE A 1 224 ? 1.422 -8.809 -5.575 1.00 98.69 224 ILE A CA 1
ATOM 1687 C C . ILE A 1 224 ? 0.469 -8.372 -4.476 1.00 98.69 224 ILE A C 1
ATOM 1689 O O . ILE A 1 224 ? 0.289 -7.171 -4.260 1.00 98.69 224 ILE A O 1
ATOM 1693 N N . HIS A 1 225 ? -0.155 -9.332 -3.809 1.00 98.69 225 HIS A N 1
ATOM 1694 C CA . HIS A 1 225 ? -1.046 -9.082 -2.687 1.00 98.69 225 HIS A CA 1
ATOM 1695 C C . HIS A 1 225 ? -0.261 -9.297 -1.401 1.00 98.69 225 HIS A C 1
ATOM 1697 O O . HIS A 1 225 ? 0.024 -10.428 -1.017 1.00 98.69 225 HIS A O 1
ATOM 1703 N N . LEU A 1 226 ? 0.140 -8.196 -0.770 1.00 98.56 226 LEU A N 1
ATOM 1704 C CA . LEU A 1 226 ? 0.874 -8.213 0.487 1.00 98.56 226 LEU A CA 1
ATOM 1705 C C . LEU A 1 226 ? -0.112 -8.210 1.657 1.00 98.56 226 LEU A C 1
ATOM 1707 O O . LEU A 1 226 ? -0.902 -7.275 1.811 1.00 98.56 226 LEU A O 1
ATOM 1711 N N . VAL A 1 227 ? -0.039 -9.255 2.474 1.00 98.12 227 VAL A N 1
ATOM 1712 C CA . VAL A 1 227 ? -0.828 -9.454 3.689 1.00 98.12 227 VAL A CA 1
ATOM 1713 C C . VAL A 1 227 ? 0.117 -9.390 4.879 1.00 98.12 227 VAL A C 1
ATOM 1715 O O . VAL A 1 227 ? 1.182 -9.990 4.855 1.00 98.12 227 VAL A O 1
ATOM 1718 N N . ARG A 1 228 ? -0.262 -8.651 5.915 1.00 96.69 228 ARG A N 1
ATOM 1719 C CA . ARG A 1 228 ? 0.443 -8.601 7.203 1.00 96.69 228 ARG A CA 1
ATOM 1720 C C . ARG A 1 228 ? -0.513 -9.041 8.289 1.00 96.69 228 ARG A C 1
ATOM 1722 O O . ARG A 1 228 ? -1.708 -8.819 8.113 1.00 96.69 228 ARG A O 1
ATOM 1729 N N . ASP A 1 229 ? -0.022 -9.581 9.394 1.00 96.88 229 ASP A N 1
ATOM 1730 C CA . ASP A 1 229 ? -0.860 -9.864 10.556 1.00 96.88 229 ASP A CA 1
ATOM 1731 C C . ASP A 1 229 ? -1.796 -8.669 10.877 1.00 96.88 229 ASP A C 1
ATOM 1733 O O . ASP A 1 229 ? -1.347 -7.512 10.907 1.00 96.88 229 ASP A O 1
ATOM 1737 N N . PRO A 1 230 ? -3.115 -8.906 11.028 1.00 96.75 230 PRO A N 1
ATOM 1738 C CA . PRO A 1 230 ? -4.089 -7.831 11.178 1.00 96.75 230 PRO A CA 1
ATOM 1739 C C . PRO A 1 230 ? -3.874 -7.011 12.455 1.00 96.75 230 PRO A C 1
ATOM 1741 O O . PRO A 1 230 ? -4.071 -5.796 12.425 1.00 96.75 230 PRO A O 1
ATOM 1744 N N . PHE A 1 231 ? -3.425 -7.626 13.554 1.00 95.94 231 PHE A N 1
ATOM 1745 C CA . PHE A 1 231 ? -3.149 -6.906 14.798 1.00 95.94 231 PHE A CA 1
ATOM 1746 C C . PHE A 1 231 ? -1.932 -5.999 14.621 1.00 95.94 231 PHE A C 1
ATOM 1748 O O . PHE A 1 231 ? -2.002 -4.798 14.899 1.00 95.94 231 PHE A O 1
ATOM 1755 N N . ASP A 1 232 ? -0.849 -6.539 14.062 1.00 95.56 232 ASP A N 1
ATOM 1756 C CA . ASP A 1 232 ? 0.360 -5.773 13.758 1.00 95.56 232 ASP A CA 1
ATOM 1757 C C . ASP A 1 232 ? 0.084 -4.621 12.781 1.00 95.56 232 ASP A C 1
ATOM 1759 O O . ASP A 1 232 ? 0.674 -3.537 12.900 1.00 95.56 232 ASP A O 1
ATOM 1763 N N . ASN A 1 233 ? -0.804 -4.825 11.802 1.00 96.19 233 ASN A N 1
ATOM 1764 C CA . ASN A 1 233 ? -1.203 -3.772 10.877 1.00 96.19 233 ASN A CA 1
ATOM 1765 C C . ASN A 1 233 ? -1.925 -2.625 11.601 1.00 96.19 233 ASN A C 1
ATOM 1767 O O . ASN A 1 233 ? -1.546 -1.465 11.418 1.00 96.19 233 ASN A O 1
ATOM 1771 N N . ILE A 1 234 ? -2.924 -2.930 12.431 1.00 96.12 234 ILE A N 1
ATOM 1772 C CA . ILE A 1 234 ? -3.721 -1.910 13.127 1.00 96.12 234 ILE A CA 1
ATOM 1773 C C . ILE A 1 234 ? -2.852 -1.120 14.110 1.00 96.12 234 ILE A C 1
ATOM 1775 O O . ILE A 1 234 ? -2.905 0.112 14.119 1.00 96.12 234 ILE A O 1
ATOM 1779 N N . VAL A 1 235 ? -1.965 -1.792 14.850 1.00 95.69 235 VAL A N 1
ATOM 1780 C CA . VAL A 1 235 ? -0.963 -1.124 15.700 1.00 95.69 235 VAL A CA 1
ATOM 1781 C C . VAL A 1 235 ? -0.060 -0.210 14.863 1.00 95.69 235 VAL A C 1
ATOM 1783 O O . VAL A 1 235 ? 0.194 0.941 15.219 1.00 95.69 235 VAL A O 1
ATOM 1786 N N . SER A 1 236 ? 0.373 -0.664 13.686 1.00 94.75 236 SER A N 1
ATOM 1787 C CA . SER A 1 236 ? 1.200 0.157 12.790 1.00 94.75 236 SER A CA 1
ATOM 1788 C C . SER A 1 236 ? 0.462 1.377 12.235 1.00 94.75 236 SER A C 1
ATOM 1790 O O . SER A 1 236 ? 1.085 2.409 11.974 1.00 94.75 236 SER A O 1
ATOM 1792 N N . ARG A 1 237 ? -0.859 1.294 12.056 1.00 94.38 237 ARG A N 1
ATOM 1793 C CA . ARG A 1 237 ? -1.690 2.437 11.656 1.00 94.38 237 ARG A CA 1
ATOM 1794 C C . ARG A 1 237 ? -1.840 3.446 12.786 1.00 94.38 237 ARG A C 1
ATOM 1796 O O . ARG A 1 237 ? -1.724 4.642 12.522 1.00 94.38 237 ARG A O 1
ATOM 1803 N N . PHE A 1 238 ? -1.984 2.984 14.027 1.00 95.94 238 PHE A N 1
ATOM 1804 C CA . PHE A 1 238 ? -1.915 3.859 15.196 1.00 95.94 238 PHE A CA 1
ATOM 1805 C C . PHE A 1 238 ? -0.582 4.619 15.253 1.00 95.94 238 PHE A C 1
ATOM 1807 O O . PHE A 1 238 ? -0.584 5.846 15.348 1.00 95.94 238 PHE A O 1
ATOM 1814 N N . HIS A 1 239 ? 0.552 3.930 15.091 1.00 95.50 239 HIS A N 1
ATOM 1815 C CA . HIS A 1 239 ? 1.860 4.592 15.054 1.00 95.50 239 HIS A CA 1
ATOM 1816 C C . HIS A 1 239 ? 1.982 5.597 13.901 1.00 95.50 239 HIS A C 1
ATOM 1818 O O . HIS A 1 239 ? 2.548 6.676 14.086 1.00 95.50 239 HIS A O 1
ATOM 1824 N N . LEU A 1 240 ? 1.432 5.294 12.718 1.00 93.25 240 LEU A N 1
ATOM 1825 C CA . LEU A 1 240 ? 1.423 6.244 11.604 1.00 93.25 240 LEU A CA 1
ATOM 1826 C C . LEU A 1 240 ? 0.652 7.522 11.953 1.00 93.25 240 LEU A C 1
ATOM 1828 O O . LEU A 1 240 ? 1.150 8.620 11.694 1.00 93.25 240 LEU A O 1
ATOM 1832 N N . GLU A 1 241 ? -0.549 7.392 12.518 1.00 94.31 241 GLU A N 1
ATOM 1833 C CA . GLU A 1 241 ? -1.335 8.544 12.962 1.00 94.31 241 GLU A CA 1
ATOM 1834 C C . GLU A 1 241 ? -0.569 9.320 14.036 1.00 94.31 241 GLU A C 1
ATOM 1836 O O . GLU A 1 241 ? -0.353 10.522 13.873 1.00 94.31 241 GLU A O 1
ATOM 1841 N N . PHE A 1 242 ? -0.042 8.637 15.057 1.00 95.31 242 PHE A N 1
ATOM 1842 C CA . PHE A 1 242 ? 0.776 9.247 16.104 1.00 95.31 242 PHE A CA 1
ATOM 1843 C C . PHE A 1 242 ? 1.929 10.075 15.520 1.00 95.31 242 PHE A C 1
ATOM 1845 O O . PHE A 1 242 ? 2.057 11.262 15.822 1.00 95.31 242 PHE A O 1
ATOM 1852 N N . HIS A 1 243 ? 2.722 9.505 14.608 1.00 94.50 243 HIS A N 1
ATOM 1853 C CA . HIS A 1 243 ? 3.810 10.223 13.943 1.00 94.50 243 HIS A CA 1
ATOM 1854 C C . HIS A 1 243 ? 3.313 11.384 13.072 1.00 94.50 243 HIS A C 1
ATOM 1856 O O . HIS A 1 243 ? 3.943 12.445 13.038 1.00 94.50 243 HIS A O 1
ATOM 1862 N N . SER A 1 244 ? 2.171 11.232 12.393 1.00 93.50 244 SER A N 1
ATOM 1863 C CA . SER A 1 244 ? 1.561 12.313 11.613 1.00 93.50 244 SER A CA 1
ATOM 1864 C C . SER A 1 244 ? 1.182 13.498 12.500 1.00 93.50 244 SER A C 1
ATOM 1866 O O . SER A 1 244 ? 1.495 14.640 12.158 1.00 93.50 244 SER A O 1
ATOM 1868 N N . PHE A 1 245 ? 0.546 13.246 13.645 1.00 94.88 245 PHE A N 1
ATOM 1869 C CA . PHE A 1 245 ? 0.162 14.279 14.607 1.00 94.88 245 PHE A CA 1
ATOM 1870 C C . PHE A 1 245 ? 1.382 14.883 15.318 1.00 94.88 245 PHE A C 1
ATOM 1872 O O . PHE A 1 245 ? 1.446 16.107 15.467 1.00 94.88 245 PHE A O 1
ATOM 1879 N N . ALA A 1 246 ? 2.395 14.072 15.635 1.00 95.50 246 ALA A N 1
ATOM 1880 C CA . ALA A 1 246 ? 3.667 14.532 16.190 1.00 95.50 246 ALA A CA 1
ATOM 1881 C C . ALA A 1 246 ? 4.388 15.490 15.238 1.00 95.50 246 ALA A C 1
ATOM 1883 O O . ALA A 1 246 ? 4.754 16.593 15.633 1.00 95.50 246 ALA A O 1
ATOM 1884 N N . SER A 1 247 ? 4.486 15.142 13.951 1.00 94.62 247 SER A N 1
ATOM 1885 C CA . SER A 1 247 ? 5.114 16.003 12.934 1.00 94.62 247 SER A CA 1
ATOM 1886 C C . SER A 1 247 ? 4.405 17.352 12.734 1.00 94.62 247 SER A C 1
ATOM 1888 O O . SER A 1 247 ? 4.979 18.284 12.173 1.00 94.62 247 SER A O 1
ATOM 1890 N N . LYS A 1 248 ? 3.150 17.462 13.187 1.00 95.19 248 LYS A N 1
ATOM 1891 C CA . LYS A 1 248 ? 2.311 18.665 13.108 1.00 95.19 248 LYS A CA 1
ATOM 1892 C C . LYS A 1 248 ? 2.208 19.408 14.446 1.00 95.19 248 LYS A C 1
ATOM 1894 O O . LYS A 1 248 ? 1.402 20.333 14.535 1.00 95.19 248 LYS A O 1
ATOM 1899 N N . ASN A 1 249 ? 2.973 19.008 15.468 1.00 95.50 249 ASN A N 1
ATOM 1900 C CA . ASN A 1 249 ? 2.933 19.565 16.826 1.00 95.50 249 ASN A CA 1
ATOM 1901 C C . ASN A 1 249 ? 1.512 19.620 17.425 1.00 95.50 249 ASN A C 1
ATOM 1903 O O . ASN A 1 249 ? 1.118 20.608 18.042 1.00 95.50 249 ASN A O 1
ATOM 1907 N N . LYS A 1 250 ? 0.712 18.569 17.214 1.00 95.56 250 LYS A N 1
ATOM 1908 C CA . LYS A 1 250 ? -0.647 18.448 17.765 1.00 95.56 250 LYS A CA 1
ATOM 1909 C C . LYS A 1 250 ? -0.616 17.809 19.150 1.00 95.56 250 LYS A C 1
ATOM 1911 O O . LYS A 1 250 ? -0.880 16.620 19.297 1.00 95.56 250 LYS A O 1
ATOM 1916 N N . THR A 1 251 ? -0.221 18.600 20.145 1.00 95.44 251 THR A N 1
ATOM 1917 C CA . THR A 1 251 ? 0.023 18.134 21.521 1.00 95.44 251 THR A CA 1
ATOM 1918 C C . THR A 1 251 ? -1.212 17.510 22.165 1.00 95.44 251 THR A C 1
ATOM 1920 O O . THR A 1 251 ? -1.091 16.491 22.830 1.00 95.44 251 THR A O 1
ATOM 1923 N N . ASP A 1 252 ? -2.402 18.037 21.872 1.00 96.31 252 ASP A N 1
ATOM 1924 C CA . ASP A 1 252 ? -3.691 17.521 22.339 1.00 96.31 252 ASP A CA 1
ATOM 1925 C C . ASP A 1 252 ? -3.923 16.050 21.962 1.00 96.31 252 ASP A C 1
ATOM 1927 O O . ASP A 1 252 ? -4.400 15.257 22.774 1.00 96.31 252 ASP A O 1
ATOM 1931 N N . PHE A 1 253 ? -3.559 15.671 20.735 1.00 94.62 253 PHE A N 1
ATOM 1932 C CA . PHE A 1 253 ? -3.640 14.285 20.284 1.00 94.62 253 PHE A CA 1
ATOM 1933 C C . PHE A 1 253 ? -2.604 13.405 20.991 1.00 94.62 253 PHE A C 1
ATOM 1935 O O . PHE A 1 253 ? -2.933 12.308 21.431 1.00 94.62 253 PHE A O 1
ATOM 1942 N N . LEU A 1 254 ? -1.361 13.883 2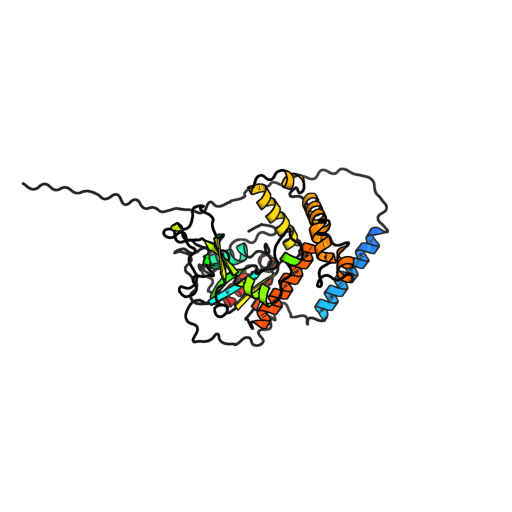1.107 1.00 96.69 25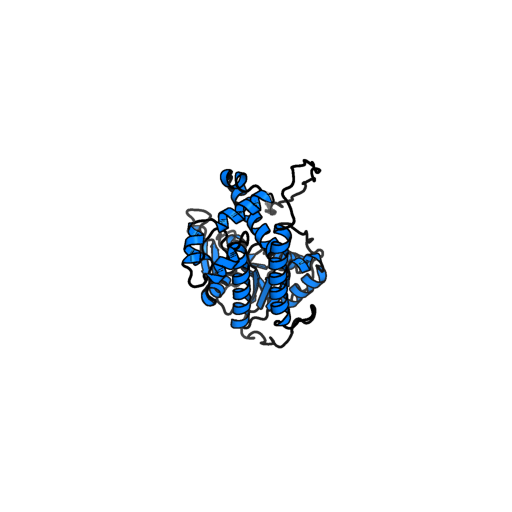4 LEU A N 1
ATOM 1943 C CA . LEU A 1 254 ? -0.244 13.111 21.669 1.00 96.69 254 LEU A CA 1
ATOM 1944 C C . LEU A 1 254 ? -0.406 12.852 23.170 1.00 96.69 254 LEU A C 1
ATOM 1946 O O . LEU A 1 254 ? -0.004 11.798 23.652 1.00 96.69 254 LEU A O 1
ATOM 1950 N N . GLU A 1 255 ? -0.994 13.801 23.898 1.00 97.12 255 GLU A N 1
ATOM 1951 C CA . GLU A 1 255 ? -1.324 13.652 25.317 1.00 97.12 255 GLU A CA 1
ATOM 1952 C C . GLU A 1 255 ? -2.474 12.664 25.523 1.00 97.12 255 GLU A C 1
ATOM 1954 O O . GLU A 1 255 ? -2.453 11.874 26.465 1.00 97.12 255 GLU A O 1
ATOM 1959 N N . ARG A 1 256 ? -3.474 12.685 24.633 1.00 97.25 256 ARG A N 1
ATOM 1960 C CA . ARG A 1 256 ? -4.641 11.800 24.719 1.00 97.25 256 ARG A CA 1
ATOM 1961 C C . ARG A 1 256 ? -4.322 10.360 24.323 1.00 97.25 256 ARG A C 1
ATOM 1963 O O . ARG A 1 256 ? -4.859 9.434 24.925 1.00 97.25 256 ARG A O 1
ATOM 1970 N N . TYR A 1 257 ? -3.471 10.179 23.319 1.00 97.44 257 TYR A N 1
ATOM 1971 C CA . TYR A 1 257 ? -3.078 8.873 22.800 1.00 97.44 257 TYR A CA 1
ATOM 1972 C C . TYR A 1 257 ? -1.548 8.763 22.790 1.00 97.44 257 TYR A C 1
ATOM 1974 O O . TYR A 1 257 ? -0.933 8.826 21.721 1.00 97.44 257 TYR A O 1
ATOM 1982 N N . PRO A 1 258 ? -0.904 8.641 23.968 1.00 97.44 258 PRO A N 1
ATOM 1983 C CA . PRO A 1 258 ? 0.543 8.468 24.035 1.00 97.44 258 PRO A CA 1
ATOM 1984 C C . PRO A 1 258 ? 0.973 7.222 23.254 1.00 97.44 258 PRO A C 1
ATOM 1986 O O . PRO A 1 258 ? 0.193 6.290 23.070 1.00 97.44 258 PRO A O 1
ATOM 1989 N N . ASN A 1 259 ? 2.228 7.178 22.805 1.00 96.38 259 ASN A N 1
ATOM 1990 C CA . ASN A 1 259 ? 2.774 6.019 22.095 1.00 96.38 259 ASN A CA 1
ATOM 1991 C C . ASN A 1 259 ? 3.045 4.843 23.058 1.00 96.38 259 ASN A C 1
ATOM 1993 O O . ASN A 1 259 ? 4.194 4.483 23.309 1.00 96.38 259 ASN A O 1
ATOM 1997 N N . SER A 1 260 ? 1.982 4.299 23.649 1.00 96.94 260 SER A N 1
ATOM 1998 C CA . SER A 1 260 ? 1.978 3.218 24.633 1.00 96.94 260 SER A CA 1
ATOM 1999 C C . SER A 1 260 ? 0.768 2.296 24.411 1.00 96.94 260 SER A C 1
ATOM 2001 O O . SER A 1 260 ? -0.164 2.674 23.690 1.00 96.94 260 SER A O 1
ATOM 2003 N N . PRO A 1 261 ? 0.735 1.102 25.032 1.00 96.81 261 PRO A N 1
ATOM 2004 C CA . PRO A 1 261 ? -0.429 0.216 24.978 1.00 96.81 261 PRO A CA 1
ATOM 2005 C C . PRO A 1 261 ? -1.733 0.891 25.432 1.00 96.81 261 PRO A C 1
ATOM 2007 O O . PRO A 1 261 ? -2.776 0.706 24.810 1.00 96.81 261 PRO A O 1
ATOM 2010 N N . GLU A 1 262 ? -1.678 1.720 26.476 1.00 97.81 262 GLU A N 1
ATOM 2011 C CA . GLU A 1 262 ? -2.834 2.452 27.003 1.00 97.81 262 GLU A CA 1
ATOM 2012 C C . GLU A 1 262 ? -3.320 3.515 26.014 1.00 97.81 262 GLU A C 1
ATOM 2014 O O . GLU A 1 262 ? -4.525 3.669 25.819 1.00 97.81 262 GLU A O 1
ATOM 2019 N N . GLY A 1 263 ? -2.394 4.224 25.360 1.00 97.56 263 GLY A N 1
ATOM 2020 C CA . GLY A 1 263 ? -2.740 5.209 24.339 1.00 97.56 263 GLY A CA 1
ATOM 2021 C C . GLY A 1 263 ? -3.341 4.574 23.088 1.00 97.56 263 GLY A C 1
ATOM 2022 O O . GLY A 1 263 ? -4.303 5.113 22.542 1.00 97.56 263 GLY A O 1
ATOM 2023 N N . PHE A 1 264 ? -2.857 3.396 22.685 1.00 97.19 264 PHE A N 1
ATOM 2024 C CA . PHE A 1 264 ? -3.474 2.609 21.616 1.00 97.19 264 PHE A CA 1
ATOM 2025 C C . PHE A 1 264 ? -4.887 2.139 21.992 1.00 97.19 264 PHE A C 1
ATOM 2027 O O . PHE A 1 264 ? -5.821 2.321 21.213 1.00 97.19 264 PHE A O 1
ATOM 2034 N N . ALA A 1 265 ? -5.078 1.602 23.200 1.00 96.94 265 ALA A N 1
ATOM 2035 C CA . ALA A 1 265 ? -6.397 1.188 23.675 1.00 96.94 265 ALA A CA 1
ATOM 2036 C C . ALA A 1 265 ? -7.383 2.369 23.735 1.00 96.94 265 ALA A C 1
ATOM 2038 O O . ALA A 1 265 ? -8.530 2.248 23.302 1.00 96.94 265 ALA A O 1
ATOM 2039 N N . ALA A 1 266 ? -6.931 3.534 24.213 1.00 97.19 266 ALA A N 1
ATOM 2040 C CA . ALA A 1 266 ? -7.724 4.760 24.218 1.00 97.19 266 ALA A CA 1
ATOM 2041 C C . ALA A 1 266 ? -8.055 5.247 22.798 1.00 97.19 266 ALA A C 1
ATOM 2043 O O . ALA A 1 266 ? -9.167 5.712 22.555 1.00 97.19 266 ALA A O 1
ATOM 2044 N N . PHE A 1 267 ? -7.115 5.117 21.856 1.00 96.06 267 PHE A N 1
ATOM 2045 C CA . PHE A 1 267 ? -7.331 5.441 20.447 1.00 96.06 267 PHE A CA 1
ATOM 2046 C C . PHE A 1 267 ? -8.401 4.541 19.820 1.00 96.06 267 PHE A C 1
ATOM 2048 O O . PHE A 1 267 ? -9.321 5.053 19.187 1.00 96.06 267 PHE A O 1
ATOM 2055 N N . CYS A 1 268 ? -8.323 3.226 20.043 1.00 96.19 268 CYS A N 1
ATOM 2056 C CA . CYS A 1 268 ? -9.344 2.283 19.588 1.00 96.19 268 CYS A CA 1
ATOM 2057 C C . CYS A 1 268 ? -10.720 2.627 20.147 1.00 96.19 268 CYS A C 1
ATOM 2059 O O . CYS A 1 268 ? -11.684 2.737 19.397 1.00 96.19 268 CYS A O 1
ATOM 2061 N N . LYS A 1 269 ? -10.790 2.878 21.456 1.00 95.19 269 LYS A N 1
ATOM 2062 C CA . LYS A 1 269 ? -12.039 3.243 22.116 1.00 95.19 269 LYS A CA 1
ATOM 2063 C C . LYS A 1 269 ? -12.653 4.519 21.530 1.00 95.19 269 LYS A C 1
ATOM 2065 O O . LYS A 1 269 ? -13.843 4.535 21.251 1.00 95.19 269 LYS A O 1
ATOM 2070 N N . ASP A 1 270 ? -11.859 5.569 21.297 1.00 94.75 270 ASP A N 1
ATOM 2071 C CA . ASP A 1 270 ? -12.355 6.815 20.683 1.00 94.75 270 ASP A CA 1
ATOM 2072 C C . ASP A 1 270 ? -12.857 6.604 19.252 1.00 94.75 270 ASP A C 1
ATOM 2074 O O . ASP A 1 270 ? -13.832 7.229 18.841 1.00 94.75 270 ASP A O 1
ATOM 2078 N N . MET A 1 271 ? -12.191 5.735 18.492 1.00 92.38 271 MET A N 1
ATOM 2079 C CA . MET A 1 271 ? -12.596 5.384 17.135 1.00 92.38 271 MET A CA 1
ATOM 2080 C C . MET A 1 271 ? -13.938 4.648 17.111 1.00 92.38 271 MET A C 1
ATOM 2082 O O . MET A 1 271 ? -14.789 4.994 16.293 1.00 92.38 271 MET A O 1
ATOM 2086 N N . ASP A 1 272 ? -14.124 3.695 18.022 1.00 91.62 272 ASP A N 1
ATOM 2087 C CA . ASP A 1 272 ? -15.328 2.866 18.127 1.00 91.62 272 ASP A CA 1
ATOM 2088 C C . ASP A 1 272 ? -16.522 3.648 18.714 1.00 91.62 272 ASP A C 1
ATOM 2090 O O . ASP A 1 272 ? -17.660 3.492 18.273 1.00 91.62 272 ASP A O 1
ATOM 2094 N N . GLU A 1 273 ? -16.274 4.534 19.686 1.00 91.19 273 GLU A N 1
ATOM 2095 C CA . GLU A 1 273 ? -17.300 5.355 20.353 1.00 91.19 273 GLU A CA 1
ATOM 2096 C C . GLU A 1 273 ? -17.587 6.683 19.628 1.00 91.19 273 GLU A C 1
ATOM 2098 O O . GLU A 1 273 ? -18.394 7.503 20.092 1.00 91.19 273 GLU A O 1
ATOM 2103 N N . ASN A 1 274 ? -16.929 6.938 18.492 1.00 92.69 274 ASN A N 1
ATOM 2104 C CA . ASN A 1 274 ? -17.151 8.154 17.728 1.00 92.69 274 ASN A CA 1
ATOM 2105 C C . ASN A 1 274 ? -18.593 8.198 17.205 1.00 92.69 274 ASN A C 1
ATOM 2107 O O . ASN A 1 274 ? -18.948 7.503 16.256 1.00 92.69 274 ASN A O 1
ATOM 2111 N N . LYS A 1 275 ? -19.410 9.090 17.778 1.00 89.81 275 LYS A N 1
ATOM 2112 C CA . LYS A 1 275 ? -20.846 9.197 17.470 1.00 89.81 275 LYS A CA 1
ATOM 2113 C C . LYS A 1 275 ? -21.153 9.346 15.982 1.00 89.81 275 LYS A C 1
ATOM 2115 O O . LYS A 1 275 ? -22.168 8.819 15.532 1.00 89.81 275 LYS A O 1
ATOM 2120 N N . ASP A 1 276 ? -20.310 10.048 15.226 1.00 89.50 276 ASP A N 1
ATOM 2121 C CA . ASP A 1 276 ? -20.532 10.236 13.792 1.00 89.50 276 ASP A CA 1
ATOM 2122 C C . ASP A 1 276 ? -20.290 8.940 13.015 1.00 89.50 276 ASP A C 1
ATOM 2124 O O . ASP A 1 276 ? -20.971 8.690 12.019 1.00 89.50 276 ASP A O 1
ATOM 2128 N N . PHE A 1 277 ? -19.330 8.121 13.454 1.00 91.69 277 PHE A N 1
ATOM 2129 C CA . PHE A 1 277 ? -19.013 6.841 12.825 1.00 91.69 277 PHE A CA 1
ATOM 2130 C C . PHE A 1 277 ? -20.033 5.781 13.223 1.00 91.69 277 PHE A C 1
ATOM 2132 O O . PHE A 1 277 ? -20.655 5.216 12.326 1.00 91.69 277 PHE A O 1
ATOM 2139 N N . SER A 1 278 ? -20.325 5.616 14.517 1.00 88.75 278 SER A N 1
ATOM 2140 C CA . SER A 1 278 ? -21.320 4.641 14.981 1.00 88.75 278 SER A CA 1
ATOM 2141 C C . SER A 1 278 ? -22.704 4.925 14.379 1.00 88.75 278 SER A C 1
ATOM 2143 O O . SER A 1 278 ? -23.398 4.016 13.934 1.00 88.75 278 SER A O 1
ATOM 2145 N N . ALA A 1 279 ? -23.103 6.201 14.261 1.00 91.81 279 ALA A N 1
ATOM 2146 C CA . ALA A 1 279 ? -24.371 6.562 13.622 1.00 91.81 279 ALA A CA 1
ATOM 2147 C C . ALA A 1 279 ? -24.404 6.272 12.111 1.00 91.81 279 ALA A C 1
ATOM 2149 O O . ALA A 1 279 ? -25.486 6.058 11.560 1.00 91.81 279 ALA A O 1
ATOM 2150 N N . GLN A 1 280 ? -23.258 6.311 11.424 1.00 92.25 280 GLN A N 1
ATOM 2151 C CA . GLN A 1 280 ? -23.155 5.887 10.024 1.00 92.25 280 GLN A CA 1
ATOM 2152 C C . GLN A 1 280 ? -23.170 4.360 9.908 1.00 92.25 280 GLN A C 1
ATOM 2154 O O . GLN A 1 280 ? -23.777 3.838 8.978 1.00 92.25 280 GLN A O 1
ATOM 2159 N N . GLU A 1 281 ? -22.554 3.645 10.849 1.00 92.56 281 GLU A N 1
ATOM 2160 C CA . GLU A 1 281 ? -22.546 2.181 10.891 1.00 92.56 281 GLU A CA 1
ATOM 2161 C C . GLU A 1 281 ? -23.957 1.625 11.068 1.00 92.56 281 GLU A C 1
ATOM 2163 O O . GLU A 1 281 ? -24.391 0.849 10.222 1.00 92.56 281 GLU A O 1
ATOM 2168 N N . SER A 1 282 ? -24.736 2.129 12.032 1.00 91.25 282 SER A N 1
ATOM 2169 C CA . SER A 1 282 ? -26.144 1.729 12.220 1.00 91.25 282 SER A CA 1
ATOM 2170 C C . SER A 1 282 ? -27.067 2.078 11.045 1.00 91.25 282 SER A C 1
ATOM 2172 O O . SER A 1 282 ? -28.173 1.558 10.942 1.00 91.25 282 SER A O 1
ATOM 2174 N N . LYS A 1 283 ? -26.656 2.994 10.159 1.00 93.56 283 LYS A N 1
ATOM 2175 C CA . LYS A 1 283 ? -27.414 3.357 8.946 1.00 93.56 283 LYS A CA 1
ATOM 2176 C C . LYS A 1 283 ? -26.895 2.654 7.695 1.00 93.56 283 LYS A C 1
ATOM 2178 O O . LYS A 1 283 ? -27.511 2.765 6.633 1.00 93.56 283 LYS A O 1
ATOM 2183 N N . SER A 1 284 ? -25.754 1.980 7.788 1.00 92.50 284 SER A N 1
ATOM 2184 C CA . SER A 1 284 ? -25.120 1.332 6.653 1.00 92.50 284 SER A CA 1
ATOM 2185 C C . SER A 1 284 ? -25.917 0.101 6.255 1.00 92.50 284 SER A C 1
ATOM 2187 O O . SER A 1 284 ? -26.126 -0.809 7.045 1.00 92.50 284 SER A O 1
ATOM 2189 N N . ARG A 1 285 ? -26.279 -0.000 4.974 1.00 91.62 285 ARG A N 1
ATOM 2190 C CA . ARG A 1 285 ? -26.902 -1.221 4.433 1.00 91.62 285 ARG A CA 1
ATOM 2191 C C . ARG A 1 285 ? -25.977 -2.447 4.443 1.00 91.62 285 ARG A C 1
ATOM 2193 O O . ARG A 1 285 ? -26.429 -3.544 4.141 1.00 91.62 285 ARG A O 1
ATOM 2200 N N . PHE A 1 286 ? -24.680 -2.237 4.669 1.00 89.62 286 PHE A N 1
ATOM 2201 C CA . PHE A 1 286 ? -23.655 -3.278 4.623 1.00 89.62 286 PHE A CA 1
ATOM 2202 C C . PHE A 1 286 ? -23.248 -3.770 6.014 1.00 89.62 286 PHE A C 1
ATOM 2204 O O . PHE A 1 286 ? -22.662 -4.841 6.121 1.00 89.62 286 PHE A O 1
ATOM 2211 N N . ILE A 1 287 ? -23.541 -2.994 7.061 1.00 93.19 287 ILE A N 1
ATOM 2212 C CA . ILE A 1 287 ? -23.236 -3.344 8.447 1.00 93.19 287 ILE A CA 1
ATOM 2213 C C . ILE A 1 287 ? -24.571 -3.672 9.107 1.00 93.19 287 ILE A C 1
ATOM 2215 O O . ILE A 1 287 ? -25.363 -2.784 9.399 1.00 93.19 287 ILE A O 1
ATOM 2219 N N . THR A 1 288 ? -24.858 -4.964 9.236 1.00 94.38 288 THR A N 1
ATOM 2220 C CA . THR A 1 288 ? -26.119 -5.457 9.797 1.00 94.38 288 THR A CA 1
ATOM 2221 C C . THR A 1 288 ? -26.118 -5.363 11.322 1.00 94.38 288 THR A C 1
ATOM 2223 O O . THR A 1 288 ? -25.057 -5.305 11.938 1.00 94.38 288 THR A O 1
ATOM 2226 N N . GLU A 1 289 ? -27.298 -5.423 11.943 1.00 94.75 289 GLU A N 1
ATOM 2227 C CA . GLU A 1 289 ? -27.422 -5.482 13.410 1.00 94.75 289 GLU A CA 1
ATOM 2228 C C . GLU A 1 289 ? -26.650 -6.666 14.013 1.00 94.75 289 GLU A C 1
ATOM 2230 O O . GLU A 1 289 ? -25.965 -6.509 15.018 1.00 94.75 289 GLU A O 1
ATOM 2235 N N . ASP A 1 290 ? -26.668 -7.828 13.350 1.00 94.81 290 ASP A N 1
ATOM 2236 C CA . ASP A 1 290 ? -25.880 -8.992 13.777 1.00 94.81 290 ASP A CA 1
ATOM 2237 C C . ASP A 1 290 ? -24.374 -8.689 13.784 1.00 94.81 290 ASP A C 1
ATOM 2239 O O . ASP A 1 290 ? -23.652 -9.105 14.688 1.00 94.81 290 ASP A O 1
ATOM 2243 N N . LEU A 1 291 ? -23.887 -7.944 12.784 1.00 93.50 291 LEU A N 1
ATOM 2244 C CA . LEU A 1 291 ? -22.485 -7.545 12.715 1.00 93.50 291 LEU A CA 1
ATOM 2245 C C . LEU A 1 291 ? -22.142 -6.502 13.789 1.00 93.50 291 LEU A C 1
ATOM 2247 O O . LEU A 1 291 ? -21.069 -6.583 14.383 1.00 93.50 291 LEU A O 1
ATOM 2251 N N . LEU A 1 292 ? -23.051 -5.565 14.075 1.00 93.88 292 LEU A N 1
ATOM 2252 C CA . LEU A 1 292 ? -22.886 -4.599 15.164 1.00 93.88 292 LEU A CA 1
ATOM 2253 C C . LEU A 1 292 ? -22.814 -5.287 16.531 1.00 93.88 292 LEU A C 1
ATOM 2255 O O . LEU A 1 292 ? -21.989 -4.905 17.359 1.00 93.88 292 LEU A O 1
ATOM 2259 N N . GLU A 1 293 ? -23.614 -6.330 16.765 1.00 94.50 293 GLU A N 1
ATOM 2260 C CA . GLU A 1 293 ? -23.529 -7.086 18.019 1.00 94.50 293 GLU A CA 1
ATOM 2261 C C . GLU A 1 293 ? -22.187 -7.826 18.133 1.00 94.50 293 GLU A C 1
ATOM 2263 O O . GLU A 1 293 ? -21.601 -7.860 19.213 1.00 94.50 293 GLU A O 1
ATOM 2268 N N . LEU A 1 294 ? -21.635 -8.337 17.024 1.00 92.75 294 LEU A N 1
ATOM 2269 C CA . LEU A 1 294 ? -20.285 -8.919 17.010 1.00 92.75 294 LEU A CA 1
ATOM 2270 C C . LEU A 1 294 ? -19.178 -7.882 17.269 1.00 92.75 294 LEU A C 1
ATOM 2272 O O . LEU A 1 294 ? -18.120 -8.239 17.785 1.00 92.75 294 LEU A O 1
ATOM 2276 N N . PHE A 1 295 ? -19.394 -6.613 16.915 1.00 94.25 295 PHE A N 1
ATOM 2277 C CA . PHE A 1 295 ? -18.420 -5.534 17.120 1.00 94.25 295 PHE A CA 1
ATOM 2278 C C . PHE A 1 295 ? -18.326 -5.050 18.563 1.00 94.25 295 PHE A C 1
ATOM 2280 O O . PHE A 1 295 ? -17.281 -4.544 18.967 1.00 94.25 295 PHE A O 1
ATOM 2287 N N . LYS A 1 296 ? -19.394 -5.217 19.342 1.00 91.50 296 LYS A N 1
ATOM 2288 C CA . LYS A 1 296 ? -19.571 -4.630 20.676 1.00 91.50 296 LYS A CA 1
ATOM 2289 C C . LYS A 1 296 ? -18.403 -4.845 21.640 1.00 91.50 296 LYS A C 1
ATOM 2291 O O . LYS A 1 296 ? -18.061 -3.932 22.385 1.00 91.50 296 LYS A O 1
ATOM 2296 N N . ASP A 1 297 ? -17.786 -6.022 21.596 1.00 91.12 297 ASP A N 1
ATOM 2297 C CA . ASP A 1 297 ? -16.690 -6.405 22.493 1.00 91.12 297 ASP A CA 1
ATOM 2298 C C . ASP A 1 297 ? -15.325 -6.475 21.785 1.00 91.12 297 ASP A C 1
ATOM 2300 O O . ASP A 1 297 ? -14.349 -6.971 22.353 1.00 91.12 297 ASP A O 1
ATOM 2304 N N . VAL A 1 298 ? -15.236 -5.989 20.543 1.00 94.50 298 VAL A N 1
ATOM 2305 C CA . VAL A 1 298 ? -14.008 -5.996 19.742 1.00 94.50 298 VAL A CA 1
ATOM 2306 C C . VAL A 1 298 ? -13.421 -4.582 19.706 1.00 94.50 298 VAL A C 1
ATOM 2308 O O . VAL A 1 298 ? -13.958 -3.713 19.019 1.00 94.50 298 VAL A O 1
ATOM 2311 N N . PRO A 1 299 ? -12.295 -4.325 20.398 1.00 94.06 299 PRO A N 1
ATOM 2312 C CA . PRO A 1 299 ? -11.616 -3.039 20.305 1.00 94.06 299 PRO A CA 1
ATOM 2313 C C . PRO A 1 299 ? -11.130 -2.781 18.879 1.00 94.06 299 PRO A C 1
ATOM 2315 O O . PRO A 1 299 ? -10.601 -3.686 18.230 1.00 94.06 299 PRO A O 1
ATOM 2318 N N . CYS A 1 300 ? -11.226 -1.535 18.419 1.00 94.94 300 CYS A N 1
ATOM 2319 C CA . CYS A 1 300 ? -10.841 -1.138 17.067 1.00 94.94 300 CYS A CA 1
ATOM 2320 C C . CYS A 1 300 ? -11.633 -1.890 15.972 1.00 94.94 300 CYS A C 1
ATOM 2322 O O . CYS A 1 300 ? -11.102 -2.115 14.877 1.00 94.94 300 CYS A O 1
ATOM 2324 N N . HIS A 1 301 ? -12.882 -2.305 16.226 1.00 95.06 301 HIS A N 1
ATOM 2325 C CA . HIS A 1 301 ? -13.649 -3.134 15.284 1.00 95.06 301 HIS A CA 1
ATOM 2326 C C . HIS A 1 301 ? -13.740 -2.504 13.888 1.00 95.06 301 HIS A C 1
ATOM 2328 O O . HIS A 1 301 ? -13.604 -3.207 12.884 1.00 95.06 301 HIS A O 1
ATOM 2334 N N . GLY A 1 302 ? -13.865 -1.175 13.807 1.00 93.19 302 GLY A N 1
ATOM 2335 C CA . GLY A 1 302 ? -13.894 -0.462 12.534 1.00 93.19 302 GLY A CA 1
ATOM 2336 C C . GLY A 1 302 ? -12.600 -0.628 11.726 1.00 93.19 302 GLY A C 1
ATOM 2337 O O . GLY A 1 302 ? -12.643 -0.768 10.503 1.00 93.19 302 GLY A O 1
ATOM 2338 N N . GLU A 1 303 ? -11.429 -0.658 12.373 1.00 95.12 303 GLU A N 1
ATOM 2339 C CA . GLU A 1 303 ? -10.144 -0.897 11.697 1.00 95.12 303 GLU A CA 1
ATOM 2340 C C . GLU A 1 303 ? -10.002 -2.356 11.236 1.00 95.12 303 GLU A C 1
ATOM 2342 O O . GLU A 1 303 ? -9.573 -2.580 10.102 1.00 95.12 303 GLU A O 1
ATOM 2347 N N . PHE A 1 304 ? -10.428 -3.335 12.046 1.00 95.94 304 PHE A N 1
ATOM 2348 C CA . PHE A 1 304 ? -10.458 -4.746 11.634 1.00 95.94 304 PHE A CA 1
ATOM 2349 C C . PHE A 1 304 ? -11.397 -4.974 10.451 1.00 95.94 304 PHE A C 1
ATOM 2351 O O . PHE A 1 304 ? -11.014 -5.617 9.472 1.00 95.94 304 PHE A O 1
ATOM 2358 N N . TYR A 1 305 ? -12.601 -4.404 10.497 1.00 95.38 305 TYR A N 1
ATOM 2359 C CA . TYR A 1 305 ? -13.558 -4.502 9.403 1.00 95.38 305 TYR A CA 1
ATOM 2360 C C . TYR A 1 305 ? -12.985 -3.906 8.111 1.00 95.38 305 TYR A C 1
ATOM 2362 O O . TYR A 1 305 ? -13.019 -4.558 7.067 1.00 95.38 305 TYR A O 1
ATOM 2370 N N . LYS A 1 306 ? -12.378 -2.711 8.176 1.00 95.75 306 LYS A N 1
ATOM 2371 C CA . LYS A 1 306 ? -11.702 -2.086 7.025 1.00 95.75 306 LYS A CA 1
ATOM 2372 C C . LYS A 1 306 ? -10.583 -2.956 6.465 1.00 95.75 306 LYS A C 1
ATOM 2374 O O . LYS A 1 306 ? -10.509 -3.118 5.250 1.00 95.75 306 LYS A O 1
ATOM 2379 N N . TYR A 1 307 ? -9.736 -3.514 7.328 1.00 97.62 307 TYR A N 1
ATOM 2380 C CA . TYR A 1 307 ? -8.663 -4.417 6.920 1.00 97.62 307 TYR A CA 1
ATOM 2381 C C . TYR A 1 307 ? -9.236 -5.621 6.154 1.00 97.62 307 TYR A C 1
ATOM 2383 O O . TYR A 1 307 ? -8.853 -5.866 5.009 1.00 97.62 307 TYR A O 1
ATOM 2391 N N . ILE A 1 308 ? -10.210 -6.326 6.739 1.00 97.00 308 ILE A N 1
ATOM 2392 C CA . ILE A 1 308 ? -10.801 -7.537 6.152 1.00 97.00 308 ILE A CA 1
ATOM 2393 C C . ILE A 1 308 ? -11.478 -7.219 4.815 1.00 97.00 308 ILE A C 1
ATOM 2395 O O . ILE A 1 308 ? -11.175 -7.852 3.804 1.00 97.00 308 ILE A O 1
ATOM 2399 N N . GLN A 1 309 ? -12.349 -6.206 4.780 1.00 96.88 309 GLN A N 1
ATOM 2400 C CA . GLN A 1 309 ? -13.065 -5.830 3.559 1.00 96.88 309 GLN A CA 1
ATOM 2401 C C . GLN A 1 309 ? -12.117 -5.385 2.446 1.00 96.88 309 GLN A C 1
ATOM 2403 O O . GLN A 1 309 ? -12.313 -5.742 1.286 1.00 96.88 309 GLN A O 1
ATOM 2408 N N . TRP A 1 310 ? -11.054 -4.653 2.783 1.00 98.25 310 TRP A N 1
ATOM 2409 C CA . TRP A 1 310 ? -10.050 -4.250 1.805 1.00 98.25 310 TRP A CA 1
ATOM 2410 C C . TRP A 1 310 ? -9.345 -5.465 1.186 1.00 98.25 310 TRP A C 1
ATOM 2412 O O . TRP A 1 310 ? -9.165 -5.514 -0.032 1.00 98.25 310 TRP A O 1
ATOM 2422 N N . HIS A 1 311 ? -8.972 -6.460 2.001 1.00 98.44 311 HIS A N 1
ATOM 2423 C CA . HIS A 1 311 ? -8.336 -7.684 1.510 1.00 98.44 311 HIS A CA 1
ATOM 2424 C C . HIS A 1 311 ? -9.296 -8.525 0.653 1.00 98.44 311 HIS A C 1
ATOM 2426 O O . HIS A 1 311 ? -8.880 -8.986 -0.411 1.00 98.44 311 HIS A O 1
ATOM 2432 N N . ASN A 1 312 ? -10.571 -8.643 1.037 1.00 98.25 312 ASN A N 1
ATOM 2433 C CA . ASN A 1 312 ? -11.600 -9.308 0.227 1.00 98.25 312 ASN A CA 1
ATOM 2434 C C . ASN A 1 312 ? -11.755 -8.638 -1.148 1.00 98.25 312 ASN A C 1
ATOM 2436 O O . ASN A 1 312 ? -11.669 -9.305 -2.178 1.00 98.25 312 ASN A O 1
ATOM 2440 N N . LEU A 1 313 ? -11.871 -7.306 -1.183 1.00 98.44 313 LEU A N 1
ATOM 2441 C CA . LEU A 1 313 ? -11.960 -6.546 -2.434 1.00 98.44 313 LEU A CA 1
ATOM 2442 C C . LEU A 1 313 ? -10.705 -6.691 -3.302 1.00 98.44 313 LEU A C 1
ATOM 2444 O O . LEU A 1 313 ? -10.813 -6.711 -4.529 1.00 98.44 313 LEU A O 1
ATOM 2448 N N . ALA A 1 314 ? -9.519 -6.799 -2.699 1.00 98.44 314 ALA A N 1
ATOM 2449 C CA . ALA A 1 314 ? -8.279 -7.045 -3.429 1.00 98.44 314 ALA A CA 1
ATOM 2450 C C . ALA A 1 314 ? -8.264 -8.437 -4.088 1.00 98.44 314 ALA A C 1
ATOM 2452 O O . ALA A 1 314 ? -7.920 -8.537 -5.271 1.00 98.44 314 ALA A O 1
ATOM 2453 N N . PHE A 1 315 ? -8.698 -9.482 -3.375 1.00 98.44 315 PHE A N 1
ATOM 2454 C CA . PHE A 1 315 ? -8.849 -10.825 -3.944 1.00 98.44 315 PHE A CA 1
ATOM 2455 C C . PHE A 1 315 ? -9.866 -10.836 -5.090 1.00 98.44 315 PHE A C 1
ATOM 2457 O O . PHE A 1 315 ? -9.534 -11.229 -6.205 1.00 98.44 315 PHE A O 1
ATOM 2464 N N . GLU A 1 316 ? -11.071 -10.314 -4.865 1.00 98.38 316 GLU A N 1
ATOM 2465 C CA . GLU A 1 316 ? -12.120 -10.283 -5.890 1.00 98.38 316 GLU A CA 1
ATOM 2466 C C . GLU A 1 316 ? -11.732 -9.425 -7.104 1.00 98.38 316 GLU A C 1
ATOM 2468 O O . GLU A 1 316 ? -12.025 -9.771 -8.248 1.00 98.38 316 GLU A O 1
ATOM 2473 N N . THR A 1 317 ? -11.037 -8.303 -6.893 1.00 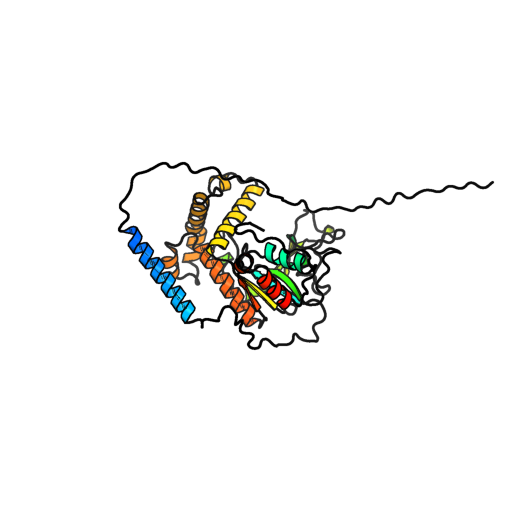98.38 317 THR A N 1
ATOM 2474 C CA . THR A 1 317 ? -10.582 -7.439 -7.992 1.00 98.38 317 THR A CA 1
ATOM 2475 C C . THR A 1 317 ? -9.535 -8.133 -8.853 1.00 98.38 317 THR A C 1
ATOM 2477 O O . THR A 1 317 ? -9.618 -8.056 -10.081 1.00 98.38 317 THR A O 1
ATOM 2480 N N . THR A 1 318 ? -8.556 -8.803 -8.239 1.00 98.06 318 THR A N 1
ATOM 2481 C CA . THR A 1 318 ? -7.501 -9.508 -8.981 1.00 98.06 318 THR A CA 1
ATOM 2482 C C . THR A 1 318 ? -8.052 -10.711 -9.745 1.00 98.06 318 THR A C 1
ATOM 2484 O O . THR A 1 318 ? -7.707 -10.870 -10.919 1.00 98.06 318 THR A O 1
ATOM 2487 N N . ASP A 1 319 ? -8.986 -11.463 -9.155 1.00 97.44 319 ASP A N 1
ATOM 2488 C CA . ASP A 1 319 ? -9.706 -12.558 -9.819 1.00 97.44 319 ASP A CA 1
ATOM 2489 C C . ASP A 1 319 ? -10.553 -12.057 -11.000 1.00 97.44 319 ASP A C 1
ATOM 2491 O O . ASP A 1 319 ? -10.386 -12.495 -12.142 1.00 97.44 319 ASP A O 1
ATOM 2495 N N . ARG A 1 320 ? -11.375 -11.023 -10.779 1.00 97.00 320 ARG A N 1
ATOM 2496 C CA . ARG A 1 320 ? -12.211 -10.408 -11.823 1.00 97.00 320 ARG A CA 1
ATOM 2497 C C . ARG A 1 320 ? -11.393 -9.843 -12.983 1.00 97.00 320 ARG A C 1
ATOM 2499 O O . ARG A 1 320 ? -11.846 -9.838 -14.129 1.00 97.00 320 ARG A O 1
ATOM 2506 N N . MET A 1 321 ? -10.201 -9.325 -12.698 1.00 96.00 321 MET A N 1
ATOM 2507 C CA . MET A 1 321 ? -9.262 -8.848 -13.713 1.00 96.00 321 MET A CA 1
ATOM 2508 C C . MET A 1 321 ? -8.421 -9.967 -14.337 1.00 96.00 321 MET A C 1
ATOM 2510 O O . MET A 1 321 ? -7.714 -9.690 -15.304 1.00 96.00 321 MET A O 1
ATOM 2514 N N . ARG A 1 322 ? -8.513 -11.202 -13.827 1.00 96.06 322 ARG A N 1
ATOM 2515 C CA . ARG A 1 322 ? -7.710 -12.365 -14.230 1.00 96.0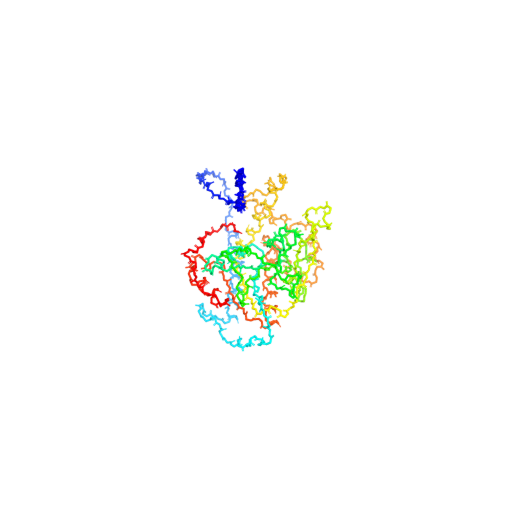6 322 ARG A CA 1
ATOM 2516 C C . ARG A 1 322 ? -6.209 -12.086 -14.160 1.00 96.06 322 ARG A C 1
ATOM 2518 O O . ARG A 1 322 ? -5.453 -12.481 -15.046 1.00 96.06 322 ARG A O 1
ATOM 2525 N N . LEU A 1 323 ? -5.783 -11.358 -13.127 1.00 95.75 323 LEU A N 1
ATOM 2526 C CA . LEU A 1 323 ? -4.376 -11.032 -12.928 1.00 95.75 323 LEU A CA 1
ATOM 2527 C C . LEU A 1 323 ? -3.656 -12.226 -12.293 1.00 95.75 323 LEU A C 1
ATOM 2529 O O . LEU A 1 323 ? -4.059 -12.663 -11.211 1.00 95.75 323 LEU A O 1
ATOM 2533 N N . PRO A 1 324 ? -2.534 -12.694 -12.872 1.00 96.56 324 PRO A N 1
ATOM 2534 C CA . PRO A 1 324 ? -1.587 -13.507 -12.127 1.00 96.56 324 PRO A CA 1
ATOM 2535 C C . PRO A 1 324 ? -1.216 -12.768 -10.840 1.00 96.56 324 PRO A C 1
ATOM 2537 O O . PRO A 1 324 ? -0.787 -11.607 -10.895 1.00 96.56 324 PRO A O 1
ATOM 2540 N N . THR A 1 325 ? -1.409 -13.426 -9.697 1.00 97.69 325 THR A N 1
ATOM 2541 C CA . THR A 1 325 ? -1.268 -12.801 -8.379 1.00 97.69 325 THR A CA 1
ATOM 2542 C C . THR A 1 325 ? -0.306 -13.589 -7.499 1.00 97.69 325 THR A C 1
ATOM 2544 O O . THR A 1 325 ? -0.485 -14.785 -7.288 1.00 97.69 325 THR A O 1
ATOM 2547 N N . LEU A 1 326 ? 0.716 -12.912 -6.974 1.00 98.12 326 LEU A N 1
ATOM 2548 C CA . LEU A 1 326 ? 1.597 -13.444 -5.938 1.00 98.12 326 LEU A CA 1
ATOM 2549 C C . LEU A 1 326 ? 1.062 -13.029 -4.566 1.00 98.12 326 LEU A C 1
ATOM 2551 O O . LEU A 1 326 ? 1.119 -11.849 -4.219 1.00 98.12 326 LEU A O 1
ATOM 2555 N N . LEU A 1 327 ? 0.587 -13.994 -3.779 1.00 98.38 327 LEU A N 1
ATOM 2556 C CA . LEU A 1 327 ? 0.294 -13.778 -2.364 1.00 98.38 327 LEU A CA 1
ATOM 2557 C C . LEU A 1 327 ? 1.604 -13.773 -1.566 1.00 98.38 327 LEU A C 1
ATOM 2559 O O . LEU A 1 327 ? 2.434 -14.679 -1.696 1.00 98.38 327 LEU A O 1
ATOM 2563 N N . LEU A 1 328 ? 1.800 -12.734 -0.761 1.00 97.75 328 LEU A N 1
ATOM 2564 C CA . LEU A 1 328 ? 2.988 -12.546 0.060 1.00 97.75 328 LEU A CA 1
ATOM 2565 C C . LEU A 1 328 ? 2.564 -12.228 1.492 1.00 97.75 328 LEU A C 1
ATOM 2567 O O . LEU A 1 328 ? 1.846 -11.252 1.706 1.00 97.75 328 LEU A O 1
ATOM 2571 N N . HIS A 1 329 ? 3.031 -13.014 2.458 1.00 97.88 329 HIS A N 1
ATOM 2572 C CA . HIS A 1 329 ? 2.894 -12.678 3.871 1.00 97.88 329 HIS A CA 1
ATOM 2573 C C . HIS A 1 329 ? 4.098 -11.836 4.293 1.00 97.88 329 HIS A C 1
ATOM 2575 O O . HIS A 1 329 ? 5.238 -12.175 3.982 1.00 97.88 329 HIS A O 1
ATOM 2581 N N . TYR A 1 330 ? 3.860 -10.702 4.947 1.00 96.62 330 TYR A N 1
ATOM 2582 C CA . TYR A 1 330 ? 4.914 -9.766 5.337 1.00 96.62 330 TYR A CA 1
ATOM 2583 C C . TYR A 1 330 ? 5.895 -10.400 6.329 1.00 96.62 330 TYR A C 1
ATOM 2585 O O . TYR A 1 330 ? 7.091 -10.118 6.300 1.00 96.62 330 TYR A O 1
ATOM 2593 N N . GLU A 1 331 ? 5.390 -11.297 7.167 1.00 96.12 331 GLU A N 1
ATOM 2594 C CA . GLU A 1 331 ? 6.137 -12.060 8.159 1.00 96.12 331 GLU A CA 1
ATOM 2595 C C . GLU A 1 331 ? 7.125 -13.046 7.514 1.00 96.12 331 GLU A C 1
ATOM 2597 O O . GLU A 1 331 ? 8.130 -13.379 8.139 1.00 96.12 331 GLU A O 1
ATOM 2602 N N . ASP A 1 332 ? 6.925 -13.431 6.245 1.00 96.88 332 ASP A N 1
ATOM 2603 C CA . ASP A 1 332 ? 7.868 -14.294 5.520 1.00 96.88 332 ASP A CA 1
ATOM 2604 C C . ASP A 1 332 ? 9.256 -13.631 5.387 1.00 96.88 332 ASP A C 1
ATOM 2606 O O . ASP A 1 332 ? 10.266 -14.324 5.260 1.00 96.88 332 ASP A O 1
ATOM 2610 N N . TYR A 1 333 ? 9.345 -12.293 5.448 1.00 96.25 333 TYR A N 1
ATOM 2611 C CA . TYR A 1 333 ? 10.632 -11.589 5.470 1.00 96.25 333 TYR A CA 1
ATOM 2612 C C . TYR A 1 333 ? 11.444 -11.845 6.745 1.00 96.25 333 TYR A C 1
ATOM 2614 O O . TYR A 1 333 ? 12.670 -11.765 6.694 1.00 96.25 333 TYR A O 1
ATOM 2622 N N . ASP A 1 334 ? 10.778 -12.151 7.859 1.00 95.12 334 ASP A N 1
ATOM 2623 C CA . ASP A 1 334 ? 11.413 -12.485 9.137 1.00 95.12 334 ASP A CA 1
ATOM 2624 C C . ASP A 1 334 ? 11.945 -13.921 9.112 1.00 95.12 334 ASP A C 1
ATOM 2626 O O . ASP A 1 334 ? 13.083 -14.193 9.491 1.00 95.12 334 ASP A O 1
ATOM 2630 N N . THR A 1 335 ? 11.126 -14.854 8.618 1.00 96.31 335 THR A N 1
ATOM 2631 C CA . THR A 1 335 ? 11.413 -16.291 8.697 1.00 96.31 335 THR A CA 1
ATOM 2632 C C . THR A 1 335 ? 12.224 -16.826 7.518 1.00 96.31 335 THR A C 1
ATOM 2634 O O . THR A 1 335 ? 13.003 -17.760 7.688 1.00 96.31 335 THR A O 1
ATOM 2637 N N . ASP A 1 336 ? 12.050 -16.262 6.321 1.00 96.44 336 ASP A N 1
ATOM 2638 C CA . ASP A 1 336 ? 12.747 -16.665 5.096 1.00 96.44 336 ASP A CA 1
ATOM 2639 C C . ASP A 1 336 ? 12.948 -15.467 4.155 1.00 96.44 336 ASP A C 1
ATOM 2641 O O . ASP A 1 336 ? 12.383 -15.383 3.060 1.00 96.44 336 ASP A O 1
ATOM 2645 N N . LEU A 1 337 ? 13.795 -14.518 4.566 1.00 94.88 337 LEU A N 1
ATOM 2646 C CA . LEU A 1 337 ? 14.108 -13.339 3.757 1.00 94.88 337 LEU A CA 1
ATOM 2647 C C . LEU A 1 337 ? 14.547 -13.720 2.333 1.00 94.88 337 LEU A C 1
ATOM 2649 O O . LEU A 1 337 ? 14.042 -13.178 1.351 1.00 94.88 337 LEU A O 1
ATOM 2653 N N . LYS A 1 338 ? 15.481 -14.667 2.191 1.00 96.06 338 LYS A N 1
ATOM 2654 C CA . LYS A 1 338 ? 16.066 -15.005 0.887 1.00 96.06 338 LYS A CA 1
ATOM 2655 C C . LYS A 1 338 ? 15.048 -15.664 -0.045 1.00 96.06 338 LYS A C 1
ATOM 2657 O O . LYS A 1 338 ? 14.967 -15.267 -1.209 1.00 96.06 338 LYS A O 1
ATOM 2662 N N . GLY A 1 339 ? 14.283 -16.648 0.428 1.00 96.81 339 GLY A N 1
ATOM 2663 C CA . GLY A 1 339 ? 13.265 -17.315 -0.384 1.00 96.81 339 GLY A CA 1
ATOM 2664 C C . GLY A 1 339 ? 12.122 -16.377 -0.760 1.00 96.81 339 GLY A C 1
ATOM 2665 O O . GLY A 1 339 ? 11.710 -16.351 -1.923 1.00 96.81 339 GLY A O 1
ATOM 2666 N N . THR A 1 340 ? 11.697 -15.518 0.166 1.00 97.50 340 THR A N 1
ATOM 2667 C CA . THR A 1 340 ? 10.682 -14.478 -0.068 1.00 97.50 340 THR A CA 1
ATOM 2668 C C . THR A 1 340 ? 11.115 -13.500 -1.157 1.00 97.50 340 THR A C 1
ATOM 2670 O O . THR A 1 340 ? 10.364 -13.236 -2.100 1.00 97.50 340 THR A O 1
ATOM 2673 N N . VAL A 1 341 ? 12.358 -13.010 -1.096 1.00 97.38 341 VAL A N 1
ATOM 2674 C CA . VAL A 1 341 ? 12.910 -12.119 -2.127 1.00 97.38 341 VAL A CA 1
ATOM 2675 C C . VAL A 1 341 ? 13.063 -12.832 -3.464 1.00 97.38 341 VAL A C 1
ATOM 2677 O O . VAL A 1 341 ? 12.686 -12.270 -4.490 1.00 97.38 341 VAL A O 1
ATOM 2680 N N . ASN A 1 342 ? 13.543 -14.076 -3.480 1.00 97.38 342 ASN A N 1
ATOM 2681 C CA . ASN A 1 342 ? 13.664 -14.850 -4.716 1.00 97.38 342 ASN A CA 1
ATOM 2682 C C . ASN A 1 342 ? 12.308 -15.073 -5.397 1.00 97.38 342 ASN A C 1
ATOM 2684 O O . ASN A 1 342 ? 12.202 -14.867 -6.606 1.00 97.38 342 ASN A O 1
ATOM 2688 N N . ARG A 1 343 ? 11.266 -15.440 -4.638 1.00 97.75 343 ARG A N 1
ATOM 2689 C CA . ARG A 1 343 ? 9.882 -15.559 -5.134 1.00 97.75 343 ARG A CA 1
ATOM 2690 C C . ARG A 1 343 ? 9.407 -14.246 -5.752 1.00 97.75 343 ARG A C 1
ATOM 2692 O O . ARG A 1 343 ? 8.903 -14.238 -6.874 1.00 97.75 343 ARG A O 1
ATOM 2699 N N . LEU A 1 344 ? 9.613 -13.139 -5.039 1.00 98.06 344 LEU A N 1
ATOM 2700 C CA . LEU A 1 344 ? 9.208 -11.806 -5.475 1.00 98.06 344 LEU A CA 1
ATOM 2701 C C . LEU A 1 344 ? 9.923 -11.363 -6.760 1.00 98.06 344 LEU A C 1
ATOM 2703 O O . LEU A 1 344 ? 9.269 -10.912 -7.698 1.00 98.06 344 LEU A O 1
ATOM 2707 N N . LEU A 1 345 ? 11.249 -11.511 -6.833 1.00 97.88 345 LEU A N 1
ATOM 2708 C CA . LEU A 1 345 ? 12.030 -11.149 -8.020 1.00 97.88 345 LEU A CA 1
ATOM 2709 C C . LEU A 1 345 ? 11.702 -12.049 -9.215 1.00 97.88 345 LEU A C 1
ATOM 2711 O O . LEU A 1 345 ? 11.525 -11.542 -10.320 1.00 97.88 345 LEU A O 1
ATOM 2715 N N . SER A 1 346 ? 11.525 -13.354 -8.987 1.00 97.62 346 SER A N 1
ATOM 2716 C CA . SER A 1 346 ? 11.114 -14.298 -10.035 1.00 97.62 346 SER A CA 1
ATOM 2717 C C . SER A 1 346 ? 9.750 -13.921 -10.614 1.00 97.62 346 SER A C 1
ATOM 2719 O O . SER A 1 346 ? 9.581 -13.878 -11.830 1.00 97.62 346 SER A O 1
ATOM 2721 N N . PHE A 1 347 ? 8.791 -13.556 -9.757 1.00 97.38 347 PHE A N 1
ATOM 2722 C CA . PHE A 1 347 ? 7.472 -13.089 -10.185 1.00 97.38 347 PHE A CA 1
ATOM 2723 C C . PHE A 1 347 ? 7.518 -11.769 -10.971 1.00 97.38 347 PHE A C 1
ATOM 2725 O O . PHE A 1 347 ? 6.648 -11.509 -11.802 1.00 97.38 347 PHE A O 1
ATOM 2732 N N . LEU A 1 348 ? 8.535 -10.938 -10.745 1.00 97.44 348 LEU A N 1
ATOM 2733 C CA . LEU A 1 348 ? 8.783 -9.710 -11.505 1.00 97.44 348 LEU A CA 1
ATOM 2734 C C . LEU A 1 348 ? 9.671 -9.930 -12.743 1.00 97.44 348 LEU A C 1
ATOM 2736 O O . LEU A 1 348 ? 9.902 -8.981 -13.487 1.00 97.44 348 LEU A O 1
ATOM 2740 N N . GLU A 1 349 ? 10.145 -11.156 -12.990 1.00 97.06 349 GLU A N 1
ATOM 2741 C CA . GLU A 1 349 ? 11.141 -11.476 -14.026 1.00 97.06 349 GLU A CA 1
ATOM 2742 C C . GLU A 1 349 ? 12.419 -10.629 -13.891 1.00 97.06 349 GLU A C 1
ATOM 2744 O O . GLU A 1 349 ? 12.975 -10.127 -14.869 1.00 97.06 349 GLU A O 1
ATOM 2749 N N . LEU A 1 350 ? 12.872 -10.448 -12.650 1.00 97.00 350 LEU A N 1
ATOM 2750 C CA . LEU A 1 350 ? 14.088 -9.721 -12.308 1.00 97.00 350 LEU A CA 1
ATOM 2751 C C . LEU A 1 350 ? 15.156 -10.671 -11.777 1.00 97.00 350 LEU A C 1
ATOM 2753 O O . LEU A 1 350 ? 14.872 -11.605 -11.028 1.00 97.00 350 LEU A O 1
ATOM 2757 N N . SER A 1 351 ? 16.407 -10.378 -12.119 1.00 96.94 351 SER A N 1
ATOM 2758 C CA . SER A 1 351 ? 17.563 -11.063 -11.549 1.00 96.94 351 SER A CA 1
ATOM 2759 C C . SER A 1 351 ? 17.961 -10.434 -10.220 1.00 96.94 351 SER A C 1
ATOM 2761 O O . SER A 1 351 ? 17.914 -9.213 -10.051 1.00 96.94 351 SER A O 1
ATOM 2763 N N . TRP A 1 352 ? 18.427 -11.262 -9.290 1.00 97.00 352 TRP A N 1
ATOM 2764 C CA . TRP A 1 352 ? 19.124 -10.775 -8.109 1.00 97.00 352 TRP A CA 1
ATOM 2765 C C . TRP A 1 352 ? 20.541 -10.347 -8.500 1.00 97.00 352 TRP A C 1
ATOM 2767 O O . TRP A 1 352 ? 21.367 -11.179 -8.868 1.00 97.00 352 TRP A O 1
ATOM 2777 N N . VAL A 1 353 ? 20.832 -9.052 -8.406 1.00 95.50 353 VAL A N 1
ATOM 2778 C CA . VAL A 1 353 ? 22.158 -8.470 -8.702 1.00 95.50 353 VAL A CA 1
ATOM 2779 C C . VAL A 1 353 ? 22.722 -7.655 -7.536 1.00 95.50 353 VAL A C 1
ATOM 2781 O O . VAL A 1 353 ? 23.914 -7.353 -7.504 1.00 95.50 353 VAL A O 1
ATOM 2784 N N . GLY A 1 354 ? 21.876 -7.308 -6.567 1.00 87.19 354 GLY A N 1
ATOM 2785 C CA . GLY A 1 354 ? 22.251 -6.553 -5.384 1.00 87.19 354 GLY A CA 1
ATOM 2786 C C . GLY A 1 354 ? 23.180 -7.340 -4.472 1.00 87.19 354 GLY A C 1
ATOM 2787 O O . GLY A 1 354 ? 22.958 -8.522 -4.200 1.00 87.19 354 GLY A O 1
ATOM 2788 N N . ARG A 1 355 ? 24.211 -6.663 -3.957 1.00 85.44 355 ARG A N 1
ATOM 2789 C CA . ARG A 1 355 ? 25.169 -7.267 -3.019 1.00 85.44 355 ARG A CA 1
ATOM 2790 C C . ARG A 1 355 ? 24.560 -7.525 -1.641 1.00 85.44 355 ARG A C 1
ATOM 2792 O O . ARG A 1 355 ? 24.911 -8.521 -1.024 1.00 85.44 355 ARG A O 1
ATOM 2799 N N . ASN A 1 356 ? 23.639 -6.664 -1.201 1.00 85.88 356 ASN A N 1
ATOM 2800 C CA . ASN A 1 356 ? 23.001 -6.738 0.112 1.00 85.88 356 ASN A CA 1
ATOM 2801 C C . ASN A 1 356 ? 21.486 -6.529 -0.009 1.00 85.88 356 ASN A C 1
ATOM 2803 O O . ASN A 1 356 ? 21.031 -5.617 -0.703 1.00 85.88 356 ASN A O 1
ATOM 2807 N N . THR A 1 357 ? 20.716 -7.332 0.720 1.00 87.75 357 THR A N 1
ATOM 2808 C CA . THR A 1 357 ? 19.287 -7.100 0.978 1.00 87.75 357 THR A CA 1
ATOM 2809 C C . THR A 1 357 ? 19.165 -6.230 2.228 1.00 87.75 357 THR A C 1
ATOM 2811 O O . THR A 1 357 ? 19.961 -6.414 3.146 1.00 87.75 357 THR A O 1
ATOM 2814 N N . PRO A 1 358 ? 18.223 -5.275 2.310 1.00 90.81 358 PRO A N 1
ATOM 2815 C CA . PRO A 1 358 ? 18.010 -4.550 3.556 1.00 90.81 358 PRO A CA 1
ATOM 2816 C C . PRO A 1 358 ? 17.543 -5.506 4.657 1.00 90.81 358 PRO A C 1
ATOM 2818 O O . PRO A 1 358 ? 16.629 -6.300 4.431 1.00 90.81 358 PRO A O 1
ATOM 2821 N N . ASP A 1 359 ? 18.113 -5.369 5.852 1.00 90.25 359 ASP A N 1
ATOM 2822 C CA . ASP A 1 359 ? 17.713 -6.177 7.003 1.00 90.25 359 ASP A CA 1
ATOM 2823 C C . ASP A 1 359 ? 16.232 -5.975 7.342 1.00 90.25 359 ASP A C 1
ATOM 2825 O O . ASP A 1 359 ? 15.703 -4.848 7.338 1.00 90.25 359 ASP A O 1
ATOM 2829 N N . PHE A 1 360 ? 15.566 -7.088 7.640 1.00 90.81 360 PHE A N 1
ATOM 2830 C CA . PHE A 1 360 ? 14.231 -7.084 8.213 1.00 90.81 360 PHE A CA 1
ATOM 2831 C C . PHE A 1 360 ? 14.334 -6.957 9.734 1.00 90.81 360 PHE A C 1
ATOM 2833 O O . PHE A 1 360 ? 15.066 -7.689 10.389 1.00 90.81 360 PHE A O 1
ATOM 2840 N N . VAL A 1 361 ? 13.607 -5.998 10.291 1.00 87.44 361 VAL A N 1
ATOM 2841 C CA . VAL A 1 361 ? 13.543 -5.697 11.716 1.00 87.44 361 VAL A CA 1
ATOM 2842 C C . VAL A 1 361 ? 12.071 -5.688 12.081 1.00 87.44 361 VAL A C 1
ATOM 2844 O O . VAL A 1 361 ? 11.321 -4.782 11.700 1.00 87.44 361 VAL A O 1
ATOM 2847 N N . LYS A 1 362 ? 11.654 -6.717 12.814 1.00 82.38 362 LYS A N 1
ATOM 2848 C CA . LYS A 1 362 ? 10.277 -6.859 13.276 1.00 82.38 362 LYS A CA 1
ATOM 2849 C C . LYS A 1 362 ? 9.844 -5.631 14.084 1.00 82.38 362 LYS A C 1
ATOM 2851 O O . LYS A 1 362 ? 10.608 -5.093 14.880 1.00 82.38 362 LYS A O 1
ATOM 2856 N N . GLY A 1 363 ? 8.620 -5.163 13.844 1.00 72.75 363 GLY A N 1
ATOM 2857 C CA . GLY A 1 363 ? 8.049 -3.988 14.516 1.00 72.75 363 GLY A CA 1
ATOM 2858 C C . GLY A 1 363 ? 8.569 -2.630 14.025 1.00 72.75 363 GLY A C 1
ATOM 2859 O O . GLY A 1 363 ? 8.036 -1.597 14.425 1.00 72.75 363 GLY A O 1
ATOM 2860 N N . LYS A 1 364 ? 9.563 -2.586 13.126 1.00 76.88 364 LYS A N 1
ATOM 2861 C CA . LYS A 1 364 ? 10.047 -1.321 12.564 1.00 76.88 364 LYS A CA 1
ATOM 2862 C C . LYS A 1 364 ? 9.053 -0.754 11.549 1.00 76.88 364 LYS A C 1
ATOM 2864 O O . LYS A 1 364 ? 8.551 -1.459 10.674 1.00 76.88 364 LYS A O 1
ATOM 2869 N N . THR A 1 365 ? 8.810 0.552 11.638 1.00 67.69 365 THR A N 1
ATOM 2870 C CA . THR A 1 365 ? 8.089 1.297 10.597 1.00 67.69 365 THR A CA 1
ATOM 2871 C C . THR A 1 365 ? 9.072 1.663 9.480 1.00 67.69 365 THR A C 1
ATOM 2873 O O . THR A 1 365 ? 10.131 2.231 9.758 1.00 67.69 365 THR A O 1
ATOM 2876 N N . TYR A 1 366 ? 8.739 1.305 8.235 1.00 63.72 366 TYR A N 1
ATOM 2877 C CA . TYR A 1 366 ? 9.604 1.427 7.051 1.00 63.72 366 TYR A CA 1
ATOM 2878 C C . TYR A 1 366 ? 9.104 2.415 6.002 1.00 63.72 366 TYR A C 1
ATOM 2880 O O . TYR A 1 366 ? 7.871 2.501 5.778 1.00 63.72 366 TYR A O 1
#

Mean predicted aligned error: 11.24 Å

Nearest PDB structures (foldseek):
  1tex-assembly1_B  TM=4.739E-01  e=3.974E-01  Mycolicibacterium smegmatis
  1tex-assembly2_D  TM=4.676E-01  e=5.404E-01  Mycolicibacterium smegmatis
  1tex-assembly1_A  TM=4.173E-01  e=4.226E-01  Mycolicibacterium smegmatis
  3tqc-assembly1_B  TM=2.876E-01  e=3.305E-01  Coxiella burnetii
  3tqc-assembly1_A  TM=2.793E-01  e=3.737E-01  Coxiella burnetii

Organism: Trieres chinensis (NCBI:txid1514140)

Foldseek 3Di:
DDDDDDDDDDDDDPDDPDPPDPDDDDDDDDDDDDDDDDDDDDPPVVVVVVVVVVVVVVVVVVVVVVVPPDDPVPPPPPDPPPPQDPPDDWEFEAEAEEQPQLQPVQVQQLCCQQFLAWAWELEQVQADADPPFRKFAARDPVWSLHRGIHPDDPSHYHDTYYHYYYFHFFQHDDQDACVRRDDDLVRRLQRRQKYWIDDTPVPPPPRDDTDIGGTDPSRHAAYEYEDEDLVLRLLSVLVVVLVVCVVVVVVVLCVCQPNDPVSSQSVQVCSCPVPVRVVRLPVDPVNDPVNVVVCPPPGNSVSSVSNVSSSVSVVVNCVVSSHHYHYHYSCCCVVPVPVRSVVVCVVRVGHGPRPDRDHDDPSDRD

Solvent-accessible surface area (backbone atoms only — not comparable to full-atom values): 21373 Å² total; per-residue (Å²): 143,84,85,89,81,89,77,87,78,83,81,79,80,87,77,80,88,70,78,83,75,88,77,86,80,88,82,83,83,81,79,90,80,90,79,89,78,87,87,74,86,68,74,66,63,56,54,57,53,47,51,55,51,50,51,52,49,46,52,51,48,50,52,51,60,73,42,71,81,64,52,96,80,54,72,78,78,77,76,74,77,73,71,71,65,86,82,65,78,71,64,29,36,22,38,39,37,31,63,76,67,37,47,65,54,46,55,51,48,39,51,27,41,25,42,40,25,21,39,28,20,32,43,26,92,70,24,35,58,39,86,85,54,47,25,49,39,42,67,40,90,95,28,76,48,26,47,15,27,20,74,67,44,93,78,16,44,73,45,79,48,45,28,50,22,44,33,52,45,43,32,70,69,83,95,64,35,51,92,68,33,68,63,51,65,68,56,28,53,51,27,45,42,43,21,42,33,45,46,46,52,90,77,41,94,49,98,76,56,62,41,80,31,63,31,75,72,83,48,55,63,33,36,32,43,44,42,44,62,67,68,64,25,53,53,41,44,50,52,50,51,48,51,55,37,56,78,66,70,40,59,73,56,46,71,66,35,37,102,45,76,66,16,49,53,45,46,25,48,53,62,57,65,28,64,74,32,48,58,38,38,78,67,32,93,84,46,46,72,71,54,52,63,66,35,74,84,38,83,33,36,69,59,53,50,38,52,52,54,47,53,52,46,49,53,53,43,36,58,76,66,68,35,51,65,47,81,39,58,49,64,41,47,76,79,37,44,68,61,49,50,49,53,53,30,55,76,42,76,45,63,83,71,38,93,57,69,76,84,74,59,88,92,62,89,104

pLDDT: mean 81.22, std 23.47, range [24.42, 98.75]

Radius of gyration: 24.58 Å; Cα contacts (8 Å, |Δi|>4): 485; chains: 1; bounding box: 81×68×76 Å

InterPro domains:
  IPR000863 Sulfotransferase domain [PF00685] (94-351)
  IPR027417 P-loop containing nucleoside triphosphate hydrolase [G3DSA:3.40.50.300] (85-363)
  IPR027417 P-loop containing nucleoside triphosphate hydrolase [SSF52540] (92-352)

Sequence (366 aa):
MTADASRGGRRRGNDQYAPVPLSFDGFDNPAAAQRGGAAASPRAVCVAALFVAVTIWACAALYSAAVSPHRPGDVSSSAFTADPDPSMTGRRVVWLMSFPNSGTSYTGKVVRMSSHMSTATTYGLEGAVNNQTGENIPLREDSTEGPFLSGYSNDHPVAPKYVQTKTHCGGRCCRCGPDKYLETLDSFEKQCRTGKSYLPKEDRKDSKKTKSSTYRRDIVQRAIHLVRDPFDNIVSRFHLEFHSFASKNKTDFLERYPNSPEGFAAFCKDMDENKDFSAQESKSRFITEDLLELFKDVPCHGEFYKYIQWHNLAFETTDRMRLPTLLLHYEDYDTDLKGTVNRLLSFLELSWVGRNTPDFVKGKTY